Protein AF-A0A2H6NBQ0-F1 (afdb_monomer)

Sequence (299 aa):
AVTGVICYACRIARALLLYQELMRKGIRWLIELIKEEYSETFHKKTEVVIKLECCNRNTEKAIKIYQNLAATEVDDISDIHSKLLLLSSSQGTIETSLQDIKNKLCPSGLLSDSWTNQDGTHPKDRNPERLQVLLTSITDIYYQFKKDKAERRLPYNEEQIHKFDKQKLFLHATKAMTLFKEECVNKYETFLGKAEDWMRKMLLLRKQLLALRKLCFDIEEEVSKYQDYVNELDETLPHKMFAASSGIKHTFNPVYPSSNTLVEMTLGMKKLKEEMEGVVKELAENNHLLERSVIHIML

InterPro domains:
  IPR041309 TANK-binding kinase 1, coiled-coil domain 1 [PF18394] (1-233)
  IPR051180 Inhibitor of nuclear factor kappa-B kinase [PTHR22969] (3-292)

Solvent-accessible surface area (backbone atoms only — not comparable to full-atom values): 16285 Å² total; per-residue (Å²): 111,70,61,57,56,48,51,50,52,36,54,47,41,47,50,56,43,50,51,49,54,50,48,50,52,48,53,55,52,50,53,53,52,50,50,50,56,46,50,53,39,52,51,50,42,50,53,39,48,54,50,46,55,50,41,45,56,51,42,56,50,46,41,58,54,34,55,77,65,72,46,84,62,35,62,61,48,49,52,50,43,54,52,49,52,53,54,59,62,51,48,61,60,54,52,52,52,52,51,52,52,50,52,32,67,33,83,88,22,87,67,40,66,68,60,63,80,72,46,44,65,56,83,89,70,41,59,47,58,56,37,45,55,39,46,49,59,38,46,52,53,51,54,49,52,55,51,56,59,73,62,76,66,69,57,74,70,57,46,51,50,52,55,52,50,55,53,48,42,53,52,41,51,48,54,40,51,51,48,44,45,62,58,42,46,51,28,42,52,53,34,48,55,52,50,52,55,50,49,56,53,49,53,52,49,53,52,52,52,53,52,53,42,49,50,39,51,57,50,40,55,54,47,46,56,54,42,51,53,54,50,56,51,60,71,48,44,65,64,50,58,62,58,66,64,74,75,68,87,68,84,76,72,82,76,71,72,51,74,66,56,54,50,50,50,52,52,49,53,51,51,52,49,55,53,51,56,49,52,54,51,52,51,53,52,50,50,54,51,50,55,56,51,55,55,68,73,75,111

Organism: NCBI:txid3147026

Foldseek 3Di:
DLLVVLVVLLVVLVVLQVVLVVLLVVLVVLLVVVVVLLVVLVVLLVVLLVLLVVLLVLLVVLLVVCVVVVHPCNVVSVVLNVVSVVLNVCSVVLVVLSVLLVQQSPCPHVLHSPVSVVFADHVVVVLSVVSVVLSVLLVVLVVVVVVVVVVVDDDPVVVVVNVVSVVVNVVSSVVSVCSSVVRRVVRSVVSVVVSVVSVVVSVVSSVSSVVSSVVSVVSSVSSVVSSVVSVVVVVCVVVVVVVSVPPDPDPDPPPPDPPVVVVVVVVVVVVVVVVVVVVVVVVVVVVVVVVVVVVVVVD

Secondary structure (DSSP, 8-state):
-HHHHHHHHHHHHHHHHHHHHHHHHHHHHHHHHHHHHHHHHHHHHHHHHHHHHHHHHHHHHHHHHHHHTT-TTHHHHHHHHHHHHHHHHHHHHHHHHHHHHHHHHSTTSTT-SHHHHHSS--GGG-HHHHHHHHHHHHHHHHHHHHHHHHHSS--HHHHHHHHHHHHHHHHHHHHHHHIIIIIIIHHHHHHHHHHHHHHHHHHHHHHHHHHHHHHHHHHHHHHHHHHHHHHHHHHHHHHHHHHHGGG--------PPPHHHHHHHHHHHHHHHHHHHHHHHHHHHHHHHHHHHHHHH--

Radius of gyration: 40.99 Å; Cα contacts (8 Å, |Δi|>4): 159; chains: 1; bounding box: 100×37×114 Å

Structure (mmCIF, N/CA/C/O backbone):
data_AF-A0A2H6NBQ0-F1
#
_entry.id   AF-A0A2H6NBQ0-F1
#
loop_
_atom_site.group_PDB
_atom_site.id
_atom_site.type_symbol
_atom_site.label_atom_id
_atom_site.label_alt_id
_atom_site.label_comp_id
_atom_site.label_asym_id
_atom_site.label_entity_id
_atom_site.label_seq_id
_atom_site.pdbx_PDB_ins_code
_atom_site.Cartn_x
_atom_site.Cartn_y
_atom_site.Cartn_z
_atom_site.occupancy
_atom_site.B_iso_or_equiv
_atom_site.auth_seq_id
_atom_site.auth_comp_id
_atom_site.auth_asym_id
_atom_site.auth_atom_id
_atom_site.pdbx_PDB_model_num
ATOM 1 N N . ALA A 1 1 ? 19.402 -7.537 -33.369 1.00 83.06 1 ALA A N 1
ATOM 2 C CA . ALA A 1 1 ? 19.611 -7.928 -31.959 1.00 83.06 1 ALA A CA 1
ATOM 3 C C . ALA A 1 1 ? 19.552 -6.712 -31.029 1.00 83.06 1 ALA A C 1
ATOM 5 O O . ALA A 1 1 ? 18.593 -6.614 -30.279 1.00 83.06 1 ALA A O 1
ATOM 6 N N . VAL A 1 2 ? 20.487 -5.754 -31.132 1.00 91.75 2 VAL A N 1
ATOM 7 C CA . VAL A 1 2 ? 20.580 -4.573 -30.239 1.00 91.75 2 VAL A CA 1
ATOM 8 C C . VAL A 1 2 ? 19.272 -3.775 -30.129 1.00 91.75 2 VAL A C 1
ATOM 10 O O . VAL A 1 2 ? 18.780 -3.575 -29.024 1.00 91.75 2 VAL A O 1
ATOM 13 N N . THR A 1 3 ? 18.649 -3.400 -31.252 1.00 92.25 3 THR A N 1
ATOM 14 C CA . THR A 1 3 ? 17.376 -2.650 -31.265 1.00 92.25 3 THR A CA 1
ATOM 15 C C . THR A 1 3 ? 16.258 -3.359 -30.492 1.00 92.25 3 THR A C 1
ATOM 17 O O . THR A 1 3 ? 15.504 -2.716 -29.769 1.00 92.25 3 THR A O 1
ATOM 20 N N . GLY A 1 4 ? 16.182 -4.692 -30.584 1.00 94.75 4 GLY A N 1
ATOM 21 C CA . GLY A 1 4 ? 15.183 -5.488 -29.864 1.00 94.75 4 GLY A CA 1
ATOM 22 C C . GLY A 1 4 ? 15.386 -5.469 -28.347 1.00 94.75 4 GLY A C 1
ATOM 23 O O . GLY A 1 4 ? 14.417 -5.334 -27.606 1.00 94.75 4 GLY A O 1
ATOM 24 N N . VAL A 1 5 ? 16.640 -5.521 -27.885 1.00 96.75 5 VAL A N 1
ATOM 25 C CA . VAL A 1 5 ? 16.980 -5.424 -26.453 1.00 96.75 5 VAL A CA 1
ATOM 26 C C . VAL A 1 5 ? 16.556 -4.068 -25.886 1.00 96.75 5 VAL A C 1
ATOM 28 O O . VAL A 1 5 ? 15.924 -4.011 -24.834 1.00 96.75 5 VAL A O 1
ATOM 31 N N . ILE A 1 6 ? 16.838 -2.976 -26.603 1.00 97.31 6 ILE A N 1
ATOM 32 C CA . ILE A 1 6 ? 16.462 -1.630 -26.147 1.00 97.31 6 ILE A CA 1
ATOM 33 C C . ILE A 1 6 ? 14.945 -1.415 -26.209 1.00 97.31 6 ILE A C 1
ATOM 35 O O . ILE A 1 6 ? 14.375 -0.801 -25.309 1.00 97.31 6 ILE A O 1
ATOM 39 N N . CYS A 1 7 ? 14.269 -1.967 -27.219 1.00 96.94 7 CYS A N 1
ATOM 40 C CA . CYS A 1 7 ? 12.808 -1.960 -27.289 1.00 96.94 7 CYS A CA 1
ATOM 41 C C . CYS A 1 7 ? 12.188 -2.649 -26.062 1.00 96.94 7 CYS A C 1
ATOM 43 O O . CYS A 1 7 ? 11.293 -2.092 -25.421 1.00 96.94 7 CYS A O 1
ATOM 45 N N . TYR A 1 8 ? 12.720 -3.814 -25.678 1.00 97.56 8 TYR A N 1
ATOM 46 C CA . TYR A 1 8 ? 12.305 -4.507 -24.462 1.00 97.56 8 TYR A CA 1
ATOM 47 C C . TYR A 1 8 ? 12.548 -3.654 -23.208 1.00 97.56 8 TYR A C 1
ATOM 49 O O . TYR A 1 8 ? 11.621 -3.471 -22.421 1.00 97.56 8 TYR A O 1
ATOM 57 N N . ALA A 1 9 ? 13.739 -3.067 -23.052 1.00 97.88 9 ALA A N 1
ATOM 58 C CA . ALA A 1 9 ? 14.060 -2.193 -21.920 1.00 97.88 9 ALA A CA 1
ATOM 59 C C . ALA A 1 9 ? 13.100 -0.992 -21.811 1.00 97.88 9 ALA A C 1
ATOM 61 O O . ALA A 1 9 ? 12.601 -0.697 -20.727 1.00 97.88 9 ALA A O 1
ATOM 62 N N . CYS A 1 10 ? 12.764 -0.342 -22.931 1.00 97.62 10 CYS A N 1
ATOM 63 C CA . CYS A 1 10 ? 11.798 0.761 -22.956 1.00 97.62 10 CYS A CA 1
ATOM 64 C C . CYS A 1 10 ? 10.396 0.306 -22.518 1.00 97.62 10 CYS A C 1
ATOM 66 O O . CYS A 1 10 ? 9.752 0.971 -21.704 1.00 97.62 10 CYS A O 1
ATOM 68 N N . ARG A 1 11 ? 9.934 -0.855 -23.005 1.00 98.31 11 ARG A N 1
ATOM 69 C CA . ARG A 1 11 ? 8.644 -1.432 -22.598 1.00 98.31 11 ARG A CA 1
ATOM 70 C C . ARG A 1 11 ? 8.606 -1.717 -21.096 1.00 98.31 11 ARG A C 1
ATOM 72 O O . ARG A 1 11 ? 7.629 -1.365 -20.441 1.00 98.31 11 ARG A O 1
ATOM 79 N N . ILE A 1 12 ? 9.663 -2.320 -20.553 1.00 98.56 12 ILE A N 1
ATOM 80 C CA . ILE A 1 12 ? 9.749 -2.617 -19.120 1.00 98.56 12 ILE A CA 1
ATOM 81 C C . ILE A 1 12 ? 9.808 -1.328 -18.297 1.00 98.56 12 ILE A C 1
ATOM 83 O O . ILE A 1 12 ? 9.061 -1.214 -17.336 1.00 98.56 12 ILE A O 1
ATOM 87 N N . ALA A 1 13 ? 10.588 -0.320 -18.697 1.00 98.56 13 ALA A N 1
ATOM 88 C CA . ALA A 1 13 ? 10.641 0.962 -17.989 1.00 98.56 13 ALA A CA 1
ATOM 89 C C . ALA A 1 13 ? 9.256 1.620 -17.846 1.00 98.56 13 ALA A C 1
ATOM 91 O O . ALA A 1 13 ? 8.915 2.123 -16.776 1.00 98.56 13 ALA A O 1
ATOM 92 N N . ARG A 1 14 ? 8.428 1.570 -18.901 1.00 98.50 14 ARG A N 1
ATOM 93 C CA . ARG A 1 14 ? 7.037 2.057 -18.858 1.00 98.50 14 ARG A CA 1
ATOM 94 C C . ARG A 1 14 ? 6.183 1.268 -17.864 1.00 98.50 14 ARG A C 1
ATOM 96 O O . ARG A 1 14 ? 5.437 1.872 -17.100 1.00 98.50 14 ARG A O 1
ATOM 103 N N . ALA A 1 15 ? 6.304 -0.059 -17.861 1.00 98.62 15 ALA A N 1
ATOM 104 C CA . ALA A 1 15 ? 5.570 -0.918 -16.934 1.00 98.62 15 ALA A CA 1
ATOM 105 C C . ALA A 1 15 ? 5.987 -0.678 -15.472 1.00 98.62 15 ALA A C 1
ATOM 107 O O . ALA A 1 15 ? 5.124 -0.524 -14.613 1.00 98.62 15 ALA A O 1
ATOM 108 N N . LEU A 1 16 ? 7.292 -0.565 -15.197 1.00 98.69 16 LEU A N 1
ATOM 109 C CA . LEU A 1 16 ? 7.811 -0.271 -13.856 1.00 98.69 16 LEU A CA 1
ATOM 110 C C . LEU A 1 16 ? 7.314 1.081 -13.337 1.00 98.69 16 LEU A C 1
ATOM 112 O O . LEU A 1 16 ? 6.960 1.196 -12.164 1.00 98.69 16 LEU A O 1
ATOM 116 N N . LEU A 1 17 ? 7.266 2.107 -14.193 1.00 98.56 17 LEU A N 1
ATOM 117 C CA . LEU A 1 17 ? 6.701 3.405 -13.823 1.00 98.56 17 LEU A CA 1
ATOM 118 C C . LEU A 1 17 ? 5.202 3.292 -13.513 1.00 98.56 17 LEU A C 1
ATOM 120 O O . LEU A 1 17 ? 4.752 3.797 -12.488 1.00 98.56 17 LEU A O 1
ATOM 124 N N . LEU A 1 18 ? 4.440 2.594 -14.361 1.00 98.62 18 LEU A N 1
ATOM 125 C CA . LEU A 1 18 ? 3.009 2.378 -14.146 1.00 98.62 18 LEU A CA 1
ATOM 126 C C . LEU A 1 18 ? 2.734 1.663 -12.817 1.00 98.62 18 LEU A C 1
ATOM 128 O O . LEU A 1 18 ? 1.834 2.063 -12.084 1.00 98.62 18 LEU A O 1
ATOM 132 N N . TYR A 1 19 ? 3.513 0.634 -12.486 1.00 98.56 19 TYR A N 1
ATOM 133 C CA . TYR A 1 19 ? 3.353 -0.102 -11.232 1.00 98.56 19 TYR A CA 1
ATOM 134 C C . TYR A 1 19 ? 3.593 0.790 -10.016 1.00 98.56 19 TYR A C 1
ATOM 136 O O . TYR A 1 19 ? 2.802 0.752 -9.079 1.00 98.56 19 TYR A O 1
ATOM 144 N N . GLN A 1 20 ? 4.614 1.648 -10.042 1.00 98.50 20 GLN A N 1
ATOM 145 C CA . GLN A 1 20 ? 4.857 2.598 -8.952 1.00 98.50 20 GLN A CA 1
ATOM 146 C C . GLN A 1 20 ? 3.709 3.606 -8.802 1.00 98.50 20 GLN A C 1
ATOM 148 O O . GLN A 1 20 ? 3.265 3.865 -7.687 1.00 98.50 20 GLN A O 1
ATOM 153 N N . GLU A 1 21 ? 3.169 4.125 -9.908 1.00 98.25 21 GLU A N 1
ATOM 154 C CA . GLU A 1 21 ? 2.024 5.047 -9.880 1.00 98.25 21 GLU A CA 1
ATOM 155 C C . GLU A 1 21 ? 0.751 4.392 -9.328 1.00 98.25 21 GLU A C 1
ATOM 157 O O . GLU A 1 21 ? 0.028 4.998 -8.533 1.00 98.25 21 GLU A O 1
ATOM 162 N N . LEU A 1 22 ? 0.476 3.145 -9.718 1.00 98.44 22 LEU A N 1
ATOM 163 C CA . LEU A 1 22 ? -0.648 2.381 -9.177 1.00 98.44 22 LEU A CA 1
ATOM 164 C C . LEU A 1 22 ? -0.449 2.075 -7.691 1.00 98.44 22 LEU A C 1
ATOM 166 O O . LEU A 1 22 ? -1.387 2.242 -6.916 1.00 98.44 22 LEU A O 1
ATOM 170 N N . MET A 1 23 ? 0.767 1.712 -7.278 1.00 98.25 23 MET A N 1
ATOM 171 C CA . MET A 1 23 ? 1.100 1.490 -5.870 1.00 98.25 23 MET A CA 1
ATOM 172 C C . MET A 1 23 ? 0.915 2.758 -5.035 1.00 98.25 23 MET A C 1
ATOM 174 O O . MET A 1 23 ? 0.292 2.692 -3.982 1.00 98.25 23 MET A O 1
ATOM 178 N N . ARG A 1 24 ? 1.364 3.927 -5.514 1.00 98.06 24 ARG A N 1
ATOM 179 C CA . ARG A 1 24 ? 1.138 5.227 -4.849 1.00 98.06 24 ARG A CA 1
ATOM 180 C C . ARG A 1 24 ? -0.346 5.499 -4.621 1.00 98.06 24 ARG A C 1
ATOM 182 O O . ARG A 1 24 ? -0.749 5.878 -3.524 1.00 98.06 24 ARG A O 1
ATOM 189 N N . LYS A 1 25 ? -1.166 5.299 -5.657 1.00 98.12 25 LYS A N 1
ATOM 19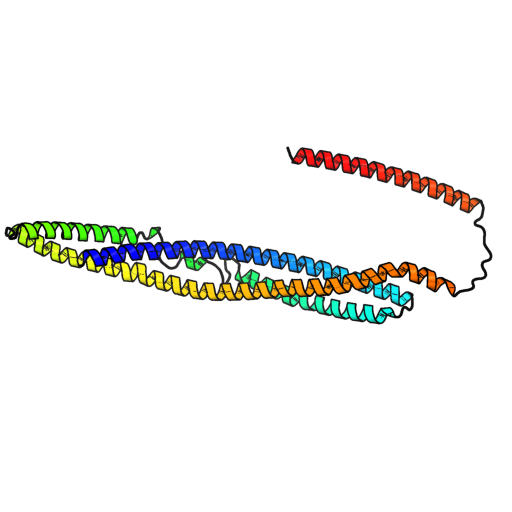0 C CA . LYS A 1 25 ? -2.623 5.478 -5.563 1.00 98.12 25 LYS A CA 1
ATOM 191 C C . LYS A 1 25 ? -3.248 4.475 -4.595 1.00 98.12 25 LYS A C 1
ATOM 193 O O . LYS A 1 25 ? -4.014 4.880 -3.728 1.00 98.12 25 LYS A O 1
ATOM 198 N N . GLY A 1 26 ? -2.882 3.200 -4.713 1.00 98.12 26 GLY A N 1
ATOM 199 C CA . GLY A 1 26 ? -3.388 2.124 -3.865 1.00 98.12 26 GLY A CA 1
ATOM 200 C C . GLY A 1 26 ? -3.041 2.319 -2.390 1.00 98.12 26 GLY A C 1
ATOM 201 O O . GLY A 1 26 ? -3.917 2.186 -1.547 1.00 98.12 26 GLY A O 1
ATOM 202 N N . ILE A 1 27 ? -1.801 2.708 -2.079 1.00 97.50 27 ILE A N 1
ATOM 203 C CA . ILE A 1 27 ? -1.356 3.021 -0.712 1.00 97.50 27 ILE A CA 1
ATOM 204 C C . ILE A 1 27 ? -2.185 4.163 -0.125 1.00 97.50 27 ILE A C 1
ATOM 206 O O . ILE A 1 27 ? -2.708 4.029 0.978 1.00 97.50 27 ILE A O 1
ATOM 210 N N . ARG A 1 28 ? -2.359 5.260 -0.872 1.00 96.44 28 ARG A N 1
ATOM 211 C CA . ARG A 1 28 ? -3.146 6.409 -0.408 1.00 96.44 28 ARG A CA 1
ATOM 212 C C . ARG A 1 28 ? -4.594 6.028 -0.117 1.00 96.44 28 ARG A C 1
ATOM 214 O O . ARG A 1 28 ? -5.118 6.385 0.928 1.00 96.44 28 ARG A O 1
ATOM 221 N N . TRP A 1 29 ? -5.230 5.285 -1.020 1.00 98.06 29 TRP A N 1
ATOM 222 C CA . TRP A 1 29 ? -6.603 4.815 -0.818 1.00 98.06 29 TRP A CA 1
ATOM 223 C C . TRP A 1 29 ? -6.720 3.839 0.348 1.00 98.06 29 TRP A C 1
ATOM 225 O O . TRP A 1 29 ? -7.655 3.941 1.133 1.00 98.06 29 TRP A O 1
ATOM 235 N N . LEU A 1 30 ? -5.756 2.931 0.502 1.00 97.69 30 LEU A N 1
ATOM 236 C CA . LEU A 1 30 ? -5.738 1.995 1.618 1.00 97.69 30 LEU A CA 1
ATOM 237 C C . LEU A 1 30 ? -5.612 2.722 2.962 1.00 97.69 30 LEU A C 1
ATOM 239 O O . LEU A 1 30 ? -6.270 2.327 3.917 1.00 97.69 30 LEU A O 1
ATOM 243 N N . ILE A 1 31 ? -4.807 3.785 3.048 1.00 96.88 31 ILE A N 1
ATOM 244 C CA . ILE A 1 31 ? -4.717 4.608 4.264 1.00 96.88 31 ILE A CA 1
ATOM 245 C C . ILE A 1 31 ? -6.082 5.198 4.622 1.00 96.88 31 ILE A C 1
ATOM 247 O O . ILE A 1 31 ? -6.488 5.101 5.778 1.00 96.88 31 ILE A O 1
ATOM 251 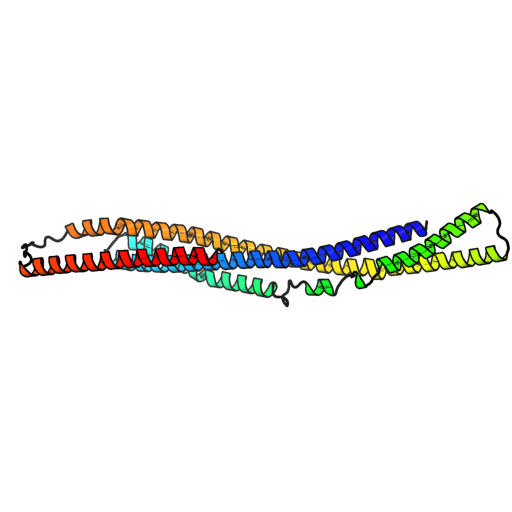N N . GLU A 1 32 ? -6.791 5.783 3.655 1.00 96.50 32 GLU A N 1
ATOM 252 C CA . GLU A 1 32 ? -8.116 6.359 3.908 1.00 96.50 32 GLU A CA 1
ATOM 253 C C . GLU A 1 32 ? -9.133 5.289 4.325 1.00 96.50 32 GLU A C 1
ATOM 255 O O . GLU A 1 32 ? -9.816 5.466 5.329 1.00 96.50 32 GLU A O 1
ATOM 260 N N . LEU A 1 33 ? -9.132 4.121 3.676 1.00 97.94 33 LEU A N 1
ATOM 261 C CA . LEU A 1 33 ? -9.991 3.000 4.070 1.00 97.94 33 LEU A CA 1
ATOM 262 C C . LEU A 1 33 ? -9.719 2.537 5.513 1.00 97.94 33 LEU A C 1
ATOM 264 O O . LEU A 1 33 ? -10.636 2.268 6.282 1.00 97.94 33 LEU A O 1
ATOM 268 N N . ILE A 1 34 ? -8.451 2.464 5.919 1.00 97.69 34 ILE A N 1
ATOM 269 C CA . ILE A 1 34 ? -8.093 2.079 7.291 1.00 97.69 34 ILE A CA 1
ATOM 270 C C . ILE A 1 34 ? -8.490 3.167 8.302 1.00 97.69 34 ILE A C 1
ATOM 272 O O . ILE A 1 34 ? -8.847 2.842 9.435 1.00 97.69 34 ILE A O 1
ATOM 276 N N . LYS A 1 35 ? -8.467 4.451 7.924 1.00 97.19 35 LYS A N 1
ATOM 277 C CA . LYS A 1 35 ? -8.990 5.541 8.769 1.00 97.19 35 LYS A CA 1
ATOM 278 C C . LYS A 1 35 ? -10.509 5.465 8.936 1.00 97.19 35 LYS A C 1
ATOM 280 O O . LYS A 1 35 ? -11.005 5.775 10.021 1.00 97.19 35 LYS A O 1
ATOM 285 N N . GLU A 1 36 ? -11.234 5.040 7.906 1.00 97.88 36 GLU A N 1
ATOM 286 C CA . GLU A 1 36 ? -12.671 4.755 7.995 1.00 97.88 36 GLU A CA 1
ATOM 287 C C . GLU A 1 36 ? -12.925 3.576 8.944 1.00 97.88 36 GLU A C 1
ATOM 289 O O . GLU A 1 36 ? -13.659 3.726 9.921 1.00 97.88 36 GLU A O 1
ATOM 294 N N . GLU A 1 37 ? -12.218 2.452 8.762 1.00 97.50 37 GLU A N 1
ATOM 295 C CA . GLU A 1 37 ? -12.302 1.292 9.665 1.00 97.50 37 GLU A CA 1
ATOM 296 C C . GLU A 1 37 ? -11.960 1.669 11.120 1.00 97.50 37 GLU A C 1
ATOM 298 O O . GLU A 1 37 ? -12.566 1.159 12.074 1.00 97.50 37 GLU A O 1
ATOM 303 N N . TYR A 1 38 ? -10.989 2.567 11.311 1.00 98.19 38 TYR A N 1
ATOM 304 C CA . TYR A 1 38 ? -10.630 3.101 12.621 1.00 98.19 38 TYR A CA 1
ATOM 305 C C . TYR A 1 38 ? -11.778 3.912 13.223 1.00 98.19 38 TYR A C 1
ATOM 307 O O . TYR A 1 38 ? -12.167 3.651 14.361 1.00 98.19 38 TYR A O 1
ATOM 315 N N . SER A 1 39 ? -12.340 4.850 12.459 1.00 97.88 39 SER A N 1
ATOM 316 C CA . SER A 1 39 ? -13.453 5.699 12.897 1.00 97.88 39 SER A CA 1
ATOM 317 C C . SER A 1 39 ? -14.670 4.866 13.288 1.00 97.88 39 SER A C 1
ATOM 319 O O . SER A 1 39 ? -15.201 5.033 14.382 1.00 97.88 39 SER A O 1
ATOM 321 N N . GLU A 1 40 ? -15.056 3.893 12.463 1.00 97.44 40 GLU A N 1
ATOM 322 C CA . GLU A 1 40 ? -16.124 2.936 12.775 1.00 97.44 40 GLU A CA 1
ATOM 323 C C . GLU A 1 40 ? -15.861 2.173 14.080 1.00 97.44 40 GLU A C 1
ATOM 325 O O . GLU A 1 40 ? -16.750 2.027 14.917 1.00 97.44 40 GLU A O 1
ATOM 330 N N . THR A 1 41 ? -14.626 1.706 14.285 1.00 97.19 41 THR A N 1
ATOM 331 C CA . THR A 1 41 ? -14.252 0.982 15.510 1.00 97.19 41 THR A CA 1
ATOM 332 C C . THR A 1 41 ? -14.303 1.900 16.730 1.00 97.19 41 THR A C 1
ATOM 334 O O . THR A 1 41 ? -14.766 1.492 17.793 1.00 97.19 41 THR A O 1
ATOM 337 N N . PHE A 1 42 ? -13.877 3.154 16.584 1.00 97.50 42 PHE A N 1
ATOM 338 C CA . PHE A 1 42 ? -13.950 4.162 17.637 1.00 97.50 42 PHE A CA 1
ATOM 339 C C . PHE A 1 42 ? -15.401 4.517 17.998 1.00 97.50 42 PHE A C 1
ATOM 341 O O . PHE A 1 42 ? -15.745 4.611 19.181 1.00 97.50 42 PHE A O 1
ATOM 348 N N . HIS A 1 43 ? -16.275 4.662 16.999 1.00 97.06 43 HIS A N 1
ATOM 349 C CA . HIS A 1 43 ? -17.709 4.847 17.216 1.00 97.06 43 HIS A CA 1
ATOM 350 C C . HIS A 1 43 ? -18.308 3.651 17.947 1.00 97.06 43 HIS A C 1
ATOM 352 O O . HIS A 1 43 ? -18.965 3.843 18.970 1.00 97.06 43 HIS A O 1
ATOM 358 N N . LYS A 1 44 ? -17.996 2.427 17.501 1.00 96.81 44 LYS A N 1
ATOM 359 C CA . LYS A 1 44 ? -18.486 1.217 18.161 1.00 96.81 44 LYS A CA 1
ATOM 360 C C . LYS A 1 44 ? -18.026 1.132 19.612 1.00 96.81 44 LYS A C 1
ATOM 362 O O . LYS A 1 44 ? -18.825 0.872 20.503 1.00 96.81 44 LYS A O 1
ATOM 367 N N . LYS A 1 45 ? -16.752 1.431 19.873 1.00 96.50 45 LYS A N 1
ATOM 368 C CA . LYS A 1 45 ? -16.213 1.518 21.233 1.00 96.50 45 LYS A CA 1
ATOM 369 C C . LYS A 1 45 ? -17.004 2.506 22.087 1.00 96.50 45 LYS A C 1
ATOM 371 O O . LYS A 1 45 ? -17.311 2.215 23.234 1.00 96.50 45 LYS A O 1
ATOM 376 N N . THR A 1 46 ? -17.316 3.679 21.546 1.00 96.62 46 THR A N 1
ATOM 377 C CA . THR A 1 46 ? -18.046 4.730 22.269 1.00 96.62 46 THR A CA 1
ATOM 378 C C . THR A 1 46 ? -19.475 4.300 22.600 1.00 96.62 46 THR A C 1
ATOM 380 O O . THR A 1 46 ? -19.910 4.480 23.733 1.00 96.62 46 THR A O 1
ATOM 383 N N . GLU A 1 47 ? -20.175 3.667 21.657 1.00 96.31 47 GLU A N 1
ATOM 384 C CA . GLU A 1 47 ? -21.505 3.086 21.878 1.00 96.31 47 GLU A CA 1
ATOM 385 C C . GLU A 1 47 ? -21.491 2.059 23.021 1.00 96.31 47 GLU A C 1
ATOM 387 O O . GLU A 1 47 ? -22.289 2.147 23.955 1.00 96.31 47 GLU A O 1
ATOM 392 N N . VAL A 1 48 ? -20.536 1.126 22.986 1.00 96.06 48 VAL A N 1
ATOM 393 C CA . VAL A 1 48 ? -20.395 0.075 24.004 1.00 96.06 48 VAL A CA 1
ATOM 394 C C . VAL A 1 48 ? -20.098 0.659 25.381 1.00 96.06 48 VAL A C 1
ATOM 396 O O . VAL A 1 48 ? -20.665 0.203 26.369 1.00 96.06 48 VAL A O 1
ATOM 399 N N . VAL A 1 49 ? -19.264 1.698 25.453 1.00 95.88 49 VAL A N 1
ATOM 400 C CA . VAL A 1 49 ? -18.970 2.409 26.706 1.00 95.88 49 VAL A CA 1
ATOM 401 C C . VAL A 1 49 ? -20.228 3.036 27.296 1.00 95.88 49 VAL A C 1
ATOM 403 O O . VAL A 1 49 ? -20.518 2.815 28.467 1.00 95.88 49 VAL A O 1
ATOM 406 N N . ILE A 1 50 ? -21.016 3.749 26.488 1.00 95.50 50 ILE A N 1
ATOM 407 C CA . ILE A 1 50 ? -22.267 4.367 26.952 1.00 95.50 50 ILE A CA 1
ATOM 408 C C . ILE A 1 50 ? -23.243 3.291 27.448 1.00 95.50 50 ILE A C 1
ATOM 410 O O . ILE A 1 50 ? -23.862 3.447 28.505 1.00 95.50 50 ILE A O 1
ATOM 414 N N . LYS A 1 51 ? -23.368 2.179 26.712 1.00 95.75 51 LYS A N 1
ATOM 415 C CA . LYS A 1 51 ? -24.230 1.053 27.096 1.00 95.75 51 LYS A CA 1
ATOM 416 C C . LYS A 1 51 ? -23.784 0.432 28.421 1.00 95.75 51 LYS A C 1
ATOM 418 O O . LYS A 1 51 ? -24.613 0.206 29.300 1.00 95.75 51 LYS A O 1
ATOM 423 N N . LEU A 1 52 ? -22.481 0.217 28.586 1.00 95.88 52 LEU A N 1
ATOM 424 C CA . LEU A 1 52 ? -21.876 -0.328 29.799 1.00 95.88 52 LEU A CA 1
ATOM 425 C C . LEU A 1 52 ? -22.073 0.595 31.009 1.00 95.88 52 LEU A C 1
ATOM 427 O O . LEU A 1 52 ? -22.451 0.127 32.080 1.00 95.88 52 LEU A O 1
ATOM 431 N N . GLU A 1 53 ? -21.858 1.901 30.853 1.00 95.12 53 GLU A N 1
ATOM 432 C CA . GLU A 1 53 ? -22.096 2.894 31.909 1.00 95.12 53 GLU A CA 1
ATOM 433 C C . GLU A 1 53 ? -23.573 2.934 32.327 1.00 95.12 53 GLU A C 1
ATOM 435 O O . GLU A 1 53 ? -23.890 2.984 33.519 1.00 95.12 53 GLU A O 1
ATOM 440 N N . CYS A 1 54 ? -24.490 2.860 31.356 1.00 94.25 54 CYS A N 1
ATOM 441 C CA . CYS A 1 54 ? -25.923 2.793 31.624 1.00 94.25 54 CYS A CA 1
ATOM 442 C C . CYS A 1 54 ? -26.292 1.519 32.399 1.00 94.25 54 CYS A C 1
ATOM 444 O O . CYS A 1 54 ? -26.952 1.609 33.437 1.00 94.25 54 CYS A O 1
ATOM 446 N N . CYS A 1 55 ? -25.809 0.361 31.941 1.00 95.25 55 CYS A N 1
ATOM 447 C CA . CYS A 1 55 ? -26.052 -0.934 32.572 1.00 95.25 55 CYS A CA 1
ATOM 448 C C . CYS A 1 55 ? -25.500 -0.980 34.003 1.00 95.25 55 CYS A C 1
ATOM 450 O O . CYS A 1 55 ? -26.214 -1.385 34.918 1.00 95.25 55 CYS A O 1
ATOM 452 N N . ASN A 1 56 ? -24.274 -0.492 34.230 1.00 94.12 56 ASN A N 1
ATOM 453 C CA . ASN A 1 56 ? -23.686 -0.367 35.569 1.00 94.12 56 ASN A CA 1
ATOM 454 C C . ASN A 1 56 ? -24.588 0.440 36.507 1.00 94.12 56 ASN A C 1
ATOM 456 O O . ASN A 1 56 ? -24.959 -0.030 37.579 1.00 94.12 56 ASN A O 1
ATOM 460 N N . ARG A 1 57 ? -25.001 1.639 36.077 1.00 93.88 57 ARG A N 1
ATOM 461 C CA . ARG A 1 57 ? -25.850 2.525 36.882 1.00 93.88 57 ARG A CA 1
ATOM 462 C C . ARG A 1 57 ? -27.223 1.915 37.169 1.00 93.88 57 ARG A C 1
ATOM 464 O O . ARG A 1 57 ? -27.756 2.108 38.259 1.00 93.88 57 ARG A O 1
ATOM 471 N N . ASN A 1 58 ? -27.818 1.225 36.197 1.00 91.81 58 ASN A N 1
ATOM 472 C CA . ASN A 1 58 ? -29.108 0.558 36.379 1.00 91.81 58 ASN A CA 1
ATOM 473 C C . ASN A 1 58 ? -28.983 -0.607 37.366 1.00 91.81 58 ASN A C 1
ATOM 475 O O . ASN A 1 58 ? -29.784 -0.707 38.290 1.00 91.81 58 ASN A O 1
ATOM 479 N N . THR A 1 59 ? -27.916 -1.396 37.251 1.00 92.31 59 THR A N 1
ATOM 480 C CA . THR A 1 59 ? -27.610 -2.489 38.182 1.00 92.31 59 THR A CA 1
ATOM 481 C C . THR A 1 59 ? -27.378 -1.957 39.601 1.00 92.31 59 THR A C 1
ATOM 483 O O . THR A 1 59 ? -27.950 -2.475 40.554 1.00 92.31 59 THR A O 1
ATOM 486 N N . GLU A 1 60 ? -26.631 -0.860 39.769 1.00 92.44 60 GLU A N 1
ATOM 487 C CA . GLU A 1 60 ? -26.408 -0.229 41.081 1.00 92.44 60 GLU A CA 1
ATOM 488 C C . GLU A 1 60 ? -27.721 0.260 41.725 1.00 92.44 60 GLU A C 1
ATOM 4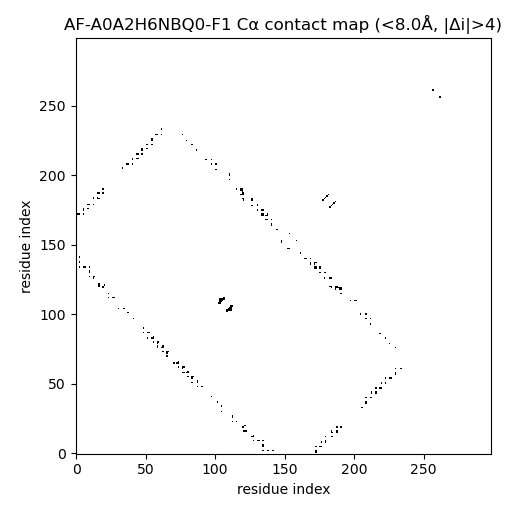90 O O . GLU A 1 60 ? -27.926 0.136 42.937 1.00 92.44 60 GLU A O 1
ATOM 495 N N . LYS A 1 61 ? -28.639 0.811 40.919 1.00 90.75 61 LYS A N 1
ATOM 496 C CA . LYS A 1 61 ? -29.983 1.189 41.382 1.00 90.75 61 LYS A CA 1
ATOM 497 C C . LYS A 1 61 ? -30.800 -0.037 41.786 1.00 90.75 61 LYS A C 1
ATOM 499 O O . LYS A 1 61 ? -31.412 -0.003 42.853 1.00 90.75 61 LYS A O 1
ATOM 504 N N . ALA A 1 62 ? -30.780 -1.098 40.979 1.00 88.62 62 ALA A N 1
ATOM 505 C CA . ALA A 1 62 ? -31.473 -2.346 41.274 1.00 88.62 62 ALA A CA 1
ATOM 506 C C . ALA A 1 62 ? -30.985 -2.938 42.605 1.00 88.62 62 ALA A C 1
ATOM 508 O O . ALA A 1 62 ? -31.807 -3.219 43.472 1.00 88.62 62 ALA A O 1
ATOM 509 N N . ILE A 1 63 ? -29.669 -2.995 42.850 1.00 89.44 63 ILE A N 1
ATOM 510 C CA . ILE A 1 63 ? -29.105 -3.454 44.133 1.00 89.44 63 ILE A CA 1
ATOM 511 C C . ILE A 1 63 ? -29.737 -2.704 45.312 1.00 89.44 63 ILE A C 1
ATOM 513 O O . ILE A 1 63 ? -30.234 -3.337 46.241 1.00 89.44 63 ILE A O 1
ATOM 517 N N . LYS A 1 64 ? -29.787 -1.366 45.265 1.00 88.88 64 LYS A N 1
ATOM 518 C CA . LYS A 1 64 ? -30.362 -0.548 46.352 1.00 88.88 64 LYS A CA 1
ATOM 519 C C . LYS A 1 64 ? -31.852 -0.833 46.570 1.00 88.88 64 LYS A C 1
ATOM 521 O O . LYS A 1 64 ? -32.306 -0.874 47.711 1.00 88.88 64 LYS A O 1
ATOM 526 N N . ILE A 1 65 ? -32.618 -1.028 45.496 1.00 86.88 65 ILE A N 1
ATOM 527 C CA . ILE A 1 65 ? -34.057 -1.328 45.567 1.00 86.88 65 ILE A CA 1
ATOM 528 C C . ILE A 1 65 ? -34.289 -2.721 46.163 1.00 86.88 65 ILE A C 1
ATOM 530 O O . ILE A 1 65 ? -35.049 -2.863 47.120 1.00 86.88 65 ILE A O 1
ATOM 534 N N . TYR A 1 66 ? -33.606 -3.737 45.638 1.00 84.62 66 TYR A N 1
ATOM 535 C CA . TYR A 1 66 ? -33.774 -5.128 46.056 1.00 84.62 66 TYR A CA 1
ATOM 536 C C . TYR A 1 66 ? -33.224 -5.393 47.469 1.00 84.62 66 TYR A C 1
ATOM 538 O O . TYR A 1 66 ? -33.812 -6.181 48.211 1.00 84.62 66 TYR A O 1
ATOM 546 N N . GLN A 1 67 ? -32.182 -4.668 47.898 1.00 85.44 67 GLN A N 1
ATOM 547 C CA . GLN A 1 67 ? -31.713 -4.666 49.290 1.00 85.44 67 GLN A CA 1
ATOM 548 C C . GLN A 1 67 ? -32.789 -4.165 50.260 1.00 85.44 67 GLN A C 1
ATOM 550 O O . GLN A 1 67 ? -33.019 -4.790 51.294 1.00 85.44 67 GLN A O 1
ATOM 555 N N . ASN A 1 68 ? -33.493 -3.080 49.917 1.00 82.38 68 ASN A N 1
ATOM 556 C CA . ASN A 1 68 ? -34.583 -2.553 50.748 1.00 82.38 68 ASN A CA 1
ATOM 557 C C . ASN A 1 68 ? -35.774 -3.520 50.849 1.00 82.38 68 ASN A C 1
ATOM 559 O O . ASN A 1 68 ? -36.513 -3.482 51.829 1.00 82.38 68 ASN A O 1
ATOM 563 N N . LEU A 1 69 ? -35.959 -4.380 49.845 1.00 80.94 69 LEU A N 1
ATOM 564 C CA . LEU A 1 69 ? -37.016 -5.392 49.806 1.00 80.94 69 LEU A CA 1
ATOM 565 C C . LEU A 1 69 ? -36.604 -6.732 50.441 1.00 80.94 69 LEU A C 1
ATOM 567 O O . LEU A 1 69 ? -37.421 -7.650 50.459 1.00 80.94 69 LEU A O 1
ATOM 571 N N . ALA A 1 70 ? -35.373 -6.848 50.961 1.00 74.62 70 ALA A N 1
ATOM 572 C CA . ALA A 1 70 ? -34.802 -8.087 51.504 1.00 74.62 70 ALA A CA 1
ATOM 573 C C . ALA A 1 70 ? -34.939 -9.289 50.544 1.00 74.62 70 ALA A C 1
ATOM 575 O O . ALA A 1 70 ? -35.228 -10.413 50.958 1.00 74.62 70 ALA A O 1
ATOM 576 N N . ALA A 1 71 ? -34.769 -9.028 49.249 1.00 75.12 71 ALA A N 1
ATOM 577 C CA . ALA A 1 71 ? -34.932 -10.012 48.191 1.00 75.12 71 ALA A CA 1
ATOM 578 C C . ALA A 1 71 ? -33.692 -10.916 48.057 1.00 75.12 71 ALA A C 1
ATOM 580 O O . ALA A 1 71 ? -32.565 -10.477 48.285 1.00 75.12 71 ALA A O 1
ATOM 581 N N . THR A 1 72 ? -33.887 -12.175 47.662 1.00 79.94 72 THR A N 1
ATOM 582 C CA . THR A 1 72 ? -32.798 -13.158 47.504 1.00 79.94 72 THR A CA 1
ATOM 583 C C . THR A 1 72 ? -31.921 -12.895 46.279 1.00 79.94 72 THR A C 1
ATOM 585 O O . THR A 1 72 ? -30.780 -13.331 46.232 1.00 79.94 72 THR A O 1
ATOM 588 N N . GLU A 1 73 ? -32.432 -12.148 45.304 1.00 83.12 73 GLU A N 1
ATOM 589 C CA . GLU A 1 73 ? -31.787 -11.841 44.024 1.00 83.12 73 GLU A CA 1
ATOM 590 C C . GLU A 1 73 ? -30.650 -10.810 44.149 1.00 83.12 73 GLU A C 1
ATOM 592 O O . GLU A 1 73 ? -29.927 -10.562 43.187 1.00 83.12 73 GLU A O 1
ATOM 597 N N . VAL A 1 74 ? -30.469 -10.198 45.327 1.00 85.50 74 VAL A N 1
ATOM 598 C CA . VAL A 1 74 ? -29.426 -9.186 45.574 1.00 85.50 74 VAL A CA 1
ATOM 599 C C . VAL A 1 74 ? -28.023 -9.732 45.301 1.00 85.50 74 VAL A C 1
ATOM 601 O O . VAL A 1 74 ? -27.195 -9.005 44.749 1.00 85.50 74 VAL A O 1
ATOM 604 N N . ASP A 1 75 ? -27.761 -10.993 45.652 1.00 88.12 75 ASP A N 1
ATOM 605 C CA . ASP A 1 75 ? -26.448 -11.616 45.460 1.00 88.12 75 ASP A CA 1
ATOM 606 C C . ASP A 1 75 ? -26.115 -11.759 43.966 1.00 88.12 75 ASP A C 1
ATOM 608 O O . ASP A 1 75 ? -25.025 -11.372 43.541 1.00 88.12 75 ASP A O 1
ATOM 612 N N . ASP A 1 76 ? -27.081 -12.193 43.150 1.00 89.88 76 ASP A N 1
ATOM 613 C CA . ASP A 1 76 ? -26.917 -12.331 41.697 1.00 89.88 76 ASP A CA 1
ATOM 614 C C . ASP A 1 76 ? -26.682 -10.970 41.021 1.00 89.88 76 ASP A C 1
ATOM 616 O O . ASP A 1 76 ? -25.791 -10.823 40.180 1.00 89.88 76 ASP A O 1
ATOM 620 N N . ILE A 1 77 ? -27.444 -9.941 41.415 1.00 90.56 77 ILE A N 1
ATOM 621 C CA . ILE A 1 77 ? -27.293 -8.579 40.876 1.00 90.56 77 ILE A CA 1
ATOM 622 C C . ILE A 1 77 ? -25.926 -7.989 41.279 1.00 90.56 77 ILE A C 1
ATOM 624 O O . ILE A 1 77 ? -25.276 -7.311 40.479 1.00 90.56 77 ILE A O 1
ATOM 628 N N . SER A 1 78 ? -25.456 -8.263 42.499 1.00 92.06 78 SER A N 1
ATOM 629 C CA . SER A 1 78 ? -24.136 -7.836 42.981 1.00 92.06 78 SER A CA 1
ATOM 630 C C . SER A 1 78 ? -22.988 -8.504 42.210 1.00 92.06 78 SER A C 1
ATOM 632 O O . SER A 1 78 ? -21.993 -7.850 41.864 1.00 92.06 78 SER A O 1
ATOM 634 N N . ASP A 1 79 ? -23.135 -9.788 41.874 1.00 93.75 79 ASP A N 1
ATOM 635 C CA . ASP A 1 79 ? -22.155 -10.528 41.075 1.00 93.75 79 ASP A CA 1
ATOM 636 C C . ASP A 1 79 ? -22.080 -9.980 39.636 1.00 93.75 79 ASP A C 1
ATOM 638 O O . ASP A 1 79 ? -20.992 -9.745 39.100 1.00 93.75 79 ASP A O 1
ATOM 642 N N . ILE A 1 80 ? -23.234 -9.661 39.035 1.00 94.31 80 ILE A N 1
ATOM 643 C CA . ILE A 1 80 ? -23.324 -8.978 37.732 1.00 94.31 80 ILE A CA 1
ATOM 644 C C . ILE A 1 80 ? -22.657 -7.599 37.782 1.00 94.31 80 ILE A C 1
ATOM 646 O O . ILE A 1 80 ? -21.842 -7.278 36.916 1.00 94.31 80 ILE A O 1
ATOM 650 N N . HIS A 1 81 ? -22.944 -6.795 38.808 1.00 94.62 81 HIS A N 1
ATOM 651 C CA . HIS A 1 81 ? -22.327 -5.479 38.977 1.00 94.62 81 HIS A CA 1
ATOM 652 C C . HIS A 1 81 ? -20.797 -5.578 39.066 1.00 94.62 81 HIS A C 1
ATOM 654 O O . HIS A 1 81 ? -20.080 -4.799 38.439 1.00 94.62 81 HIS A O 1
ATOM 660 N N . SER A 1 82 ? -20.278 -6.585 39.770 1.00 94.88 82 SER A N 1
ATOM 661 C CA . SER A 1 82 ? -18.835 -6.836 39.859 1.00 94.88 82 SER A CA 1
ATOM 662 C C . SER A 1 82 ? -18.216 -7.162 38.491 1.00 94.88 82 SER A C 1
ATOM 664 O O . SER A 1 82 ? -17.143 -6.649 38.159 1.00 94.88 82 SER A O 1
ATOM 666 N N . LYS A 1 83 ? -18.903 -7.952 37.654 1.00 95.62 83 LYS A N 1
ATOM 667 C CA . LYS A 1 83 ? -18.470 -8.255 36.274 1.00 95.62 83 LYS A CA 1
ATOM 668 C C . LYS A 1 83 ? -18.510 -7.019 35.374 1.00 95.62 83 LYS A C 1
ATOM 670 O O . LYS A 1 83 ? -17.559 -6.780 34.630 1.00 95.62 83 LYS A O 1
ATOM 675 N N . LEU A 1 84 ? -19.553 -6.196 35.472 1.00 95.44 84 LEU A N 1
ATOM 676 C CA . LEU A 1 84 ? -19.658 -4.941 34.721 1.00 95.44 84 LEU A CA 1
ATOM 677 C C . LEU A 1 84 ? -18.552 -3.941 35.111 1.00 95.44 84 LEU A C 1
ATOM 679 O O . LEU A 1 84 ? -17.976 -3.296 34.233 1.00 95.44 84 LEU A O 1
ATOM 683 N N . LEU A 1 85 ? -18.179 -3.860 36.394 1.00 94.62 85 LEU A N 1
ATOM 684 C CA . LEU A 1 85 ? -17.039 -3.052 36.848 1.00 94.62 85 LEU A CA 1
ATOM 685 C C . LEU A 1 85 ? -15.705 -3.545 36.266 1.00 94.62 85 LEU A C 1
ATOM 687 O O . LEU A 1 85 ? -14.870 -2.733 35.856 1.00 94.62 85 LEU A O 1
ATOM 691 N N . LEU A 1 86 ? -15.505 -4.865 36.181 1.00 94.12 86 LEU A N 1
ATOM 692 C CA . LEU A 1 86 ? -14.330 -5.441 35.519 1.00 94.12 86 LEU A CA 1
ATOM 693 C C . LEU A 1 86 ? -14.285 -5.060 34.033 1.00 94.12 86 LEU A C 1
ATOM 695 O O . LEU A 1 86 ? -13.235 -4.631 33.548 1.00 94.12 86 LEU A O 1
ATOM 699 N N . LEU A 1 87 ? -15.416 -5.127 33.324 1.00 94.62 87 LEU A N 1
ATOM 700 C CA . LEU A 1 87 ? -15.505 -4.676 31.932 1.00 94.62 87 LEU A CA 1
ATOM 701 C C . LEU A 1 87 ? -15.161 -3.186 31.801 1.00 94.62 87 LEU A C 1
ATOM 703 O O . LEU A 1 87 ? -14.353 -2.825 30.942 1.00 94.62 87 LEU A O 1
ATOM 707 N N . SER A 1 88 ? -15.669 -2.332 32.695 1.00 94.06 88 SER A N 1
ATOM 708 C CA . SER A 1 88 ? -15.334 -0.900 32.713 1.00 94.06 88 SER A CA 1
ATOM 709 C C . SER A 1 88 ? -13.843 -0.661 32.938 1.00 94.06 88 SER A C 1
ATOM 711 O O . SER A 1 88 ? -13.252 0.198 32.288 1.00 94.06 88 SER A O 1
ATOM 713 N N . SER A 1 89 ? -13.194 -1.460 33.789 1.00 91.25 89 SER A N 1
ATOM 714 C CA . SER A 1 89 ? -11.748 -1.341 34.013 1.00 91.25 89 SER A CA 1
ATOM 715 C C . SER A 1 89 ? -10.917 -1.650 32.753 1.00 91.25 89 SER A C 1
ATOM 717 O O . SER A 1 89 ? -9.873 -1.034 32.532 1.00 91.25 89 SER A O 1
ATOM 719 N N . SER A 1 90 ? -11.404 -2.536 31.873 1.00 89.19 90 SER A N 1
ATOM 720 C CA . SER A 1 90 ? -10.718 -2.919 30.627 1.00 89.19 90 SER A CA 1
ATOM 721 C C . SER A 1 90 ? -10.780 -1.851 29.520 1.00 89.19 90 SER A C 1
ATOM 723 O O . SER A 1 90 ? -9.962 -1.851 28.593 1.00 89.19 90 SER A O 1
ATOM 725 N N . GLN A 1 91 ? -11.694 -0.881 29.638 1.00 89.50 91 GLN A N 1
ATOM 726 C CA . GLN A 1 91 ? -11.889 0.201 28.669 1.00 89.50 91 GLN A CA 1
ATOM 727 C C . GLN A 1 91 ? -10.636 1.066 28.481 1.00 89.50 91 GLN A C 1
ATOM 729 O O . GLN A 1 91 ? -10.342 1.489 27.360 1.00 89.50 91 GLN A O 1
ATOM 734 N N . GLY A 1 92 ? -9.875 1.317 29.552 1.00 88.50 92 GLY A N 1
ATOM 735 C CA . GLY A 1 92 ? -8.659 2.135 29.482 1.00 88.50 92 GLY A CA 1
ATOM 736 C C . GLY A 1 92 ? -7.596 1.531 28.556 1.00 88.50 92 GLY A C 1
ATOM 737 O O . GLY A 1 92 ? -6.909 2.252 27.825 1.00 88.50 92 GLY A O 1
ATOM 738 N N . THR A 1 93 ? -7.503 0.200 28.514 1.00 91.19 93 THR A N 1
ATOM 739 C CA . THR A 1 93 ? -6.583 -0.518 27.621 1.00 91.19 93 THR A CA 1
ATOM 740 C C . THR A 1 93 ? -7.014 -0.405 26.158 1.00 91.19 93 THR A C 1
ATOM 742 O O . THR A 1 93 ? -6.165 -0.208 25.283 1.00 91.19 93 THR A O 1
ATOM 745 N N . ILE A 1 94 ? -8.322 -0.477 25.886 1.00 93.50 94 ILE A N 1
ATOM 746 C CA . ILE A 1 94 ? -8.881 -0.306 24.535 1.00 93.50 94 ILE A CA 1
ATOM 747 C C . ILE A 1 94 ? -8.623 1.117 24.032 1.00 93.50 94 ILE A C 1
ATOM 749 O O . ILE A 1 94 ? -8.140 1.292 22.914 1.00 93.50 94 ILE A O 1
ATOM 753 N N . GLU A 1 95 ? -8.875 2.122 24.873 1.00 94.69 95 GLU A N 1
ATOM 754 C CA . GLU A 1 95 ? -8.635 3.532 24.547 1.00 94.69 95 GLU A CA 1
ATOM 755 C C . GLU A 1 95 ? -7.159 3.787 24.215 1.00 94.69 95 GLU A C 1
ATOM 757 O O . GLU A 1 95 ? -6.836 4.347 23.168 1.00 94.69 95 GLU A O 1
ATOM 762 N N . THR A 1 96 ? -6.249 3.289 25.057 1.00 95.94 96 THR A N 1
ATOM 763 C CA . THR A 1 96 ? -4.800 3.427 24.842 1.00 95.94 96 THR A CA 1
ATOM 764 C C . THR A 1 96 ? -4.365 2.777 23.526 1.00 95.94 96 THR A C 1
ATOM 766 O O . THR A 1 96 ? -3.581 3.354 22.770 1.00 95.94 96 THR A O 1
ATOM 769 N N . SER A 1 97 ? -4.910 1.598 23.215 1.00 96.12 97 SER A N 1
ATOM 770 C CA . SER A 1 97 ? -4.603 0.873 21.976 1.00 96.12 97 SER A CA 1
ATOM 771 C C . SER A 1 97 ? -5.125 1.602 20.733 1.00 96.12 97 SER A C 1
ATOM 773 O O . SER A 1 97 ? -4.414 1.709 19.733 1.00 96.12 97 SER A O 1
ATOM 775 N N . LEU A 1 98 ? -6.343 2.152 20.787 1.00 96.38 98 LEU A N 1
ATOM 776 C CA . LEU A 1 98 ? -6.892 2.972 19.704 1.00 96.38 98 LEU A CA 1
ATOM 777 C C . LEU A 1 98 ? -6.097 4.268 19.518 1.00 96.38 98 LEU A C 1
ATOM 779 O O . LEU A 1 98 ? -5.878 4.689 18.382 1.00 96.38 98 LEU A O 1
ATOM 783 N N . GLN A 1 99 ? -5.629 4.892 20.598 1.00 96.50 99 GLN A N 1
ATOM 784 C CA . GLN A 1 99 ? -4.798 6.089 20.504 1.00 96.50 99 GLN A CA 1
ATOM 785 C C . GLN A 1 99 ? -3.428 5.790 19.871 1.00 96.50 99 GLN A C 1
ATOM 787 O O . GLN A 1 99 ? -2.955 6.569 19.043 1.00 96.50 99 GLN A O 1
ATOM 792 N N . ASP A 1 100 ? -2.808 4.651 20.189 1.00 96.69 100 ASP A N 1
ATOM 793 C CA . ASP A 1 100 ? -1.575 4.198 19.530 1.00 96.69 100 ASP A CA 1
ATOM 794 C C . ASP A 1 100 ? -1.783 3.962 18.021 1.00 96.69 100 ASP A C 1
ATOM 796 O O . ASP A 1 100 ? -1.004 4.446 17.194 1.00 96.69 100 ASP A O 1
ATOM 800 N N . ILE A 1 101 ? -2.884 3.304 17.636 1.00 96.75 101 ILE A N 1
ATOM 801 C CA . ILE A 1 101 ? -3.256 3.125 16.223 1.00 96.75 101 ILE A CA 1
ATOM 802 C C . ILE A 1 101 ? -3.448 4.479 15.528 1.00 96.75 101 ILE A C 1
ATOM 804 O O . ILE A 1 101 ? -2.907 4.693 14.441 1.00 96.75 101 ILE A O 1
ATOM 808 N N . LYS A 1 102 ? -4.156 5.419 16.165 1.00 96.56 102 LYS A N 1
ATOM 809 C CA . LYS A 1 102 ? -4.359 6.778 15.643 1.00 96.56 102 LYS A CA 1
ATOM 810 C C . LYS A 1 102 ? -3.032 7.483 15.384 1.00 96.56 102 LYS A C 1
ATOM 812 O O . LYS A 1 102 ? -2.828 8.021 14.299 1.00 96.56 102 LYS A O 1
ATOM 817 N N . ASN A 1 103 ? -2.110 7.426 16.343 1.00 96.06 103 ASN A N 1
ATOM 818 C CA . ASN A 1 103 ? -0.789 8.041 16.223 1.00 96.06 103 ASN A CA 1
ATOM 819 C C . ASN A 1 103 ? 0.013 7.455 15.049 1.00 96.06 103 ASN A C 1
ATOM 821 O O . ASN A 1 103 ? 0.699 8.191 14.339 1.00 96.06 103 ASN A O 1
ATOM 825 N N . LYS A 1 104 ? -0.103 6.143 14.799 1.00 96.19 104 LYS A N 1
ATOM 826 C CA . LYS A 1 104 ? 0.537 5.478 13.651 1.00 96.19 104 LYS A CA 1
ATOM 827 C C . LYS A 1 104 ? -0.054 5.907 12.302 1.00 96.19 104 LYS A C 1
ATOM 829 O O . LYS A 1 104 ? 0.699 5.946 11.329 1.00 96.19 104 LYS A O 1
ATOM 834 N N . LEU A 1 105 ? -1.353 6.224 12.251 1.00 95.00 105 LEU A N 1
ATOM 835 C CA . LEU A 1 105 ? -2.089 6.657 11.050 1.00 95.00 105 LEU A CA 1
ATOM 836 C C . LEU A 1 105 ? -2.010 8.168 10.766 1.00 95.00 105 LEU A C 1
ATOM 838 O O . LEU A 1 105 ? -2.430 8.612 9.694 1.00 95.00 105 LEU A O 1
ATOM 842 N N . CYS A 1 106 ? -1.497 8.970 11.702 1.00 92.69 106 CYS A N 1
ATOM 843 C CA . CYS A 1 106 ? -1.294 10.402 11.492 1.00 92.69 106 CYS A CA 1
ATOM 844 C C . CYS A 1 106 ? -0.367 10.679 10.286 1.00 92.69 106 CYS A C 1
ATOM 846 O O . CYS A 1 106 ? 0.479 9.848 9.956 1.00 92.69 106 CYS A O 1
ATOM 848 N N . PRO A 1 107 ? -0.443 11.868 9.654 1.00 88.75 107 PRO A N 1
ATOM 849 C CA . PRO A 1 107 ? 0.404 12.217 8.505 1.00 88.75 107 PRO A CA 1
ATOM 850 C C . PRO A 1 107 ? 1.918 12.130 8.767 1.00 88.75 107 PRO A C 1
ATOM 852 O O . PRO A 1 107 ? 2.687 11.861 7.851 1.00 88.75 107 PRO A O 1
ATOM 855 N N . SER A 1 108 ? 2.347 12.337 10.014 1.00 88.38 108 SER A N 1
ATOM 856 C CA . SER A 1 108 ? 3.731 12.167 10.484 1.00 88.38 108 SER A CA 1
ATOM 857 C C . SER A 1 108 ? 3.984 10.817 11.171 1.00 88.38 108 SER A C 1
ATOM 859 O O . SER A 1 108 ? 5.056 10.591 11.730 1.00 88.38 108 SER A O 1
ATOM 861 N N . GLY A 1 109 ? 2.991 9.931 11.164 1.00 91.38 109 GLY A N 1
ATOM 862 C CA . GLY A 1 109 ? 3.038 8.621 11.790 1.00 91.38 109 GLY A CA 1
ATOM 863 C C . GLY A 1 109 ? 3.851 7.604 10.991 1.00 91.38 109 GLY A C 1
ATOM 864 O O . GLY A 1 109 ? 4.234 7.812 9.835 1.00 91.38 109 GLY A O 1
ATOM 865 N N . LEU A 1 110 ? 4.079 6.451 11.623 1.00 91.44 110 LEU A N 1
ATOM 866 C CA . LEU A 1 110 ? 4.858 5.343 11.065 1.00 91.44 110 LEU A CA 1
ATOM 867 C C . LEU A 1 110 ? 4.295 4.809 9.734 1.00 91.44 110 LEU A C 1
ATOM 869 O O . LEU A 1 110 ? 5.057 4.280 8.928 1.00 91.44 110 LEU A O 1
ATOM 873 N N . LEU A 1 111 ? 2.983 4.933 9.505 1.00 94.75 111 LEU A N 1
ATOM 874 C CA . LEU A 1 111 ? 2.312 4.467 8.287 1.00 94.75 111 LEU A CA 1
ATOM 875 C C . LEU A 1 111 ? 2.058 5.575 7.259 1.00 94.75 111 LEU A C 1
ATOM 877 O O . LEU A 1 111 ? 1.285 5.362 6.326 1.00 94.75 111 LEU A O 1
ATOM 881 N N . SER A 1 112 ? 2.718 6.729 7.380 1.00 94.38 112 SER A N 1
ATOM 882 C CA . SER A 1 112 ? 2.626 7.773 6.354 1.00 94.38 112 SER A CA 1
ATOM 883 C C . SER A 1 112 ? 3.078 7.273 4.971 1.00 94.38 112 SER A C 1
ATOM 885 O O . SER A 1 112 ? 3.949 6.408 4.847 1.00 94.38 112 SER A O 1
ATOM 887 N N . ASP A 1 113 ? 2.503 7.845 3.913 1.00 95.62 113 ASP A N 1
ATOM 888 C CA . ASP A 1 113 ? 2.860 7.586 2.512 1.00 95.62 113 ASP A CA 1
ATOM 889 C C . ASP A 1 113 ? 3.905 8.577 1.971 1.00 95.62 113 ASP A C 1
ATOM 891 O O . ASP A 1 113 ? 4.183 8.599 0.772 1.00 95.62 113 ASP A O 1
ATOM 895 N N . SER A 1 114 ? 4.521 9.386 2.838 1.00 94.50 114 SER A N 1
ATOM 896 C CA . SER A 1 114 ? 5.473 10.442 2.458 1.00 94.50 114 SER A CA 1
ATOM 897 C C . SER A 1 114 ? 6.652 9.925 1.620 1.00 94.50 114 SER A C 1
ATOM 899 O O . SER A 1 114 ? 7.060 10.572 0.651 1.00 94.50 114 SER A O 1
ATOM 901 N N . TRP A 1 115 ? 7.144 8.724 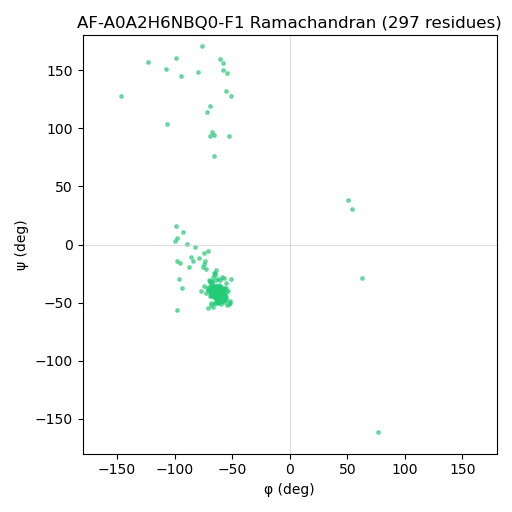1.937 1.00 95.69 115 TRP A N 1
ATOM 902 C CA . TRP A 1 115 ? 8.213 8.035 1.210 1.00 95.69 115 TRP A CA 1
ATOM 903 C C . TRP A 1 115 ? 7.843 7.754 -0.253 1.00 95.69 115 TRP A C 1
ATOM 905 O O . TRP A 1 115 ? 8.697 7.806 -1.135 1.00 95.69 115 TRP A O 1
ATOM 915 N N . THR A 1 116 ? 6.559 7.546 -0.556 1.00 96.50 116 THR A N 1
ATOM 916 C CA . THR A 1 116 ? 6.108 7.196 -1.910 1.00 96.50 116 THR A CA 1
ATOM 917 C C . THR A 1 116 ? 6.351 8.319 -2.927 1.00 96.50 116 THR A C 1
ATOM 919 O O . THR A 1 116 ? 6.497 8.052 -4.122 1.00 96.50 116 THR A O 1
ATOM 922 N N . ASN A 1 117 ? 6.444 9.570 -2.459 1.00 93.81 117 ASN A N 1
ATOM 923 C CA . ASN A 1 117 ? 6.767 10.742 -3.276 1.00 93.81 117 ASN A CA 1
ATOM 924 C C . ASN A 1 117 ? 8.279 10.989 -3.404 1.00 93.81 117 ASN A C 1
ATOM 926 O O . ASN A 1 117 ? 8.708 11.709 -4.306 1.00 93.81 117 ASN A O 1
ATOM 930 N N . GLN A 1 118 ? 9.079 10.420 -2.503 1.00 94.00 118 GLN A N 1
ATOM 931 C CA . GLN A 1 118 ? 10.531 10.606 -2.448 1.00 94.00 118 GLN A CA 1
ATOM 932 C C . GLN A 1 118 ? 11.260 9.509 -3.226 1.00 94.00 118 GLN A C 1
ATOM 934 O O . GLN A 1 118 ? 12.246 9.783 -3.904 1.00 94.00 118 GLN A O 1
ATOM 939 N N . ASP A 1 119 ? 10.747 8.283 -3.155 1.00 95.56 119 ASP A N 1
ATOM 940 C CA . ASP A 1 119 ? 11.373 7.104 -3.731 1.00 95.56 119 ASP A CA 1
ATOM 941 C C . ASP A 1 119 ? 10.797 6.708 -5.090 1.00 95.56 119 ASP A C 1
ATOM 943 O O . ASP A 1 119 ? 9.665 7.042 -5.468 1.00 95.56 119 ASP A O 1
ATOM 947 N N . GLY A 1 120 ? 11.592 5.914 -5.806 1.00 96.81 120 GLY A N 1
ATOM 948 C CA . GLY A 1 120 ? 11.240 5.417 -7.124 1.00 96.81 120 GLY A CA 1
ATOM 949 C C . GLY A 1 120 ? 11.394 6.469 -8.220 1.00 96.81 120 GLY A C 1
ATOM 950 O O . GLY A 1 120 ? 12.093 7.470 -8.077 1.00 96.81 120 GLY A O 1
ATOM 951 N N . THR A 1 121 ? 10.742 6.210 -9.346 1.00 97.62 121 THR A N 1
ATOM 952 C CA . THR A 1 121 ? 10.654 7.118 -10.492 1.00 97.62 121 THR A CA 1
ATOM 953 C C . THR A 1 121 ? 9.264 7.719 -10.603 1.00 97.62 121 THR A C 1
ATOM 955 O O . THR A 1 121 ? 8.265 7.068 -10.271 1.00 97.62 121 THR A O 1
ATOM 958 N N . HIS A 1 122 ? 9.204 8.922 -11.160 1.00 98.00 122 HIS A N 1
ATOM 959 C CA . HIS A 1 122 ? 7.988 9.698 -11.364 1.00 98.00 122 HIS A CA 1
ATOM 960 C C . HIS A 1 122 ? 7.794 10.058 -12.841 1.00 98.00 122 HIS A C 1
ATOM 962 O O . HIS A 1 122 ? 8.772 10.168 -13.584 1.00 98.00 122 HIS A O 1
ATOM 968 N N . PRO A 1 123 ? 6.555 10.344 -13.284 1.00 97.62 123 PRO A N 1
ATOM 969 C CA . PRO A 1 123 ? 6.297 10.793 -14.656 1.00 97.62 123 PRO A CA 1
ATOM 970 C C . PRO A 1 123 ? 7.113 12.032 -15.062 1.00 97.62 123 PRO A C 1
ATOM 972 O O . PRO A 1 123 ? 7.560 12.147 -16.202 1.00 97.62 123 PRO A O 1
ATOM 975 N N . LYS A 1 124 ? 7.378 12.934 -14.107 1.00 96.94 124 LYS A N 1
ATOM 976 C CA . LYS A 1 124 ? 8.203 14.139 -14.305 1.00 96.94 124 LYS A CA 1
ATOM 977 C C . LYS A 1 124 ? 9.669 13.848 -14.650 1.00 96.94 124 LYS A C 1
ATOM 979 O O . LYS A 1 124 ? 10.313 14.701 -15.252 1.00 96.94 124 LYS A O 1
ATOM 984 N N . ASP A 1 125 ? 10.180 12.659 -14.324 1.00 97.12 125 ASP A N 1
ATOM 985 C CA . ASP A 1 125 ? 11.568 12.273 -14.617 1.00 97.12 125 ASP A CA 1
ATOM 986 C C . ASP A 1 125 ? 11.759 11.940 -16.104 1.00 97.12 125 ASP A C 1
ATOM 988 O O . ASP A 1 125 ? 12.876 11.956 -16.626 1.00 97.12 125 ASP A O 1
ATOM 992 N N . ARG A 1 126 ? 10.652 11.646 -16.803 1.00 97.75 126 ARG A N 1
ATOM 993 C CA . ARG A 1 126 ? 10.593 11.381 -18.247 1.00 97.75 126 ARG A CA 1
ATOM 994 C C . ARG A 1 126 ? 11.559 10.285 -18.720 1.00 97.75 126 ARG A C 1
ATOM 996 O O . ARG A 1 126 ? 12.081 10.322 -19.837 1.00 97.75 126 ARG A O 1
ATOM 1003 N N . ASN A 1 127 ? 11.854 9.311 -17.856 1.00 97.62 127 ASN A N 1
ATOM 1004 C CA . ASN A 1 127 ? 12.796 8.231 -18.157 1.00 97.62 127 ASN A CA 1
ATOM 1005 C C . ASN A 1 127 ? 12.356 7.373 -19.361 1.00 97.62 127 ASN A C 1
ATOM 1007 O O . ASN A 1 127 ? 13.195 7.127 -20.236 1.00 97.62 127 ASN A O 1
ATOM 1011 N N . PRO A 1 128 ? 11.075 6.966 -19.492 1.00 97.19 128 PRO A N 1
ATOM 1012 C CA . PRO A 1 128 ? 10.607 6.260 -20.683 1.00 97.19 128 PRO A CA 1
ATOM 1013 C C . PRO A 1 128 ? 10.785 7.054 -21.980 1.00 97.19 128 PRO A C 1
ATOM 1015 O O . PRO A 1 128 ? 11.159 6.482 -23.001 1.00 97.19 128 PRO A O 1
ATOM 1018 N N . GLU A 1 129 ? 10.560 8.366 -21.951 1.00 97.88 129 GLU A N 1
ATOM 1019 C CA . GLU A 1 129 ? 10.722 9.262 -23.097 1.00 97.88 129 GLU A CA 1
ATOM 1020 C C . GLU A 1 129 ? 12.200 9.412 -23.467 1.00 97.88 129 GLU A C 1
ATOM 1022 O O . GLU A 1 129 ? 12.555 9.351 -24.642 1.00 97.88 129 GLU A O 1
ATOM 1027 N N . ARG A 1 130 ? 13.087 9.540 -22.474 1.00 98.31 130 ARG A N 1
ATOM 1028 C CA . ARG A 1 130 ? 14.543 9.573 -22.692 1.00 98.31 130 ARG A CA 1
ATOM 1029 C C . ARG A 1 130 ? 15.046 8.273 -23.326 1.00 98.31 130 ARG A C 1
ATOM 1031 O O . ARG A 1 130 ? 15.849 8.321 -24.258 1.00 98.31 130 ARG A O 1
ATOM 1038 N N . LEU A 1 131 ? 14.545 7.120 -22.872 1.00 98.38 131 LEU A N 1
ATOM 1039 C CA . LEU A 1 131 ? 14.818 5.822 -23.501 1.00 98.38 131 LEU A CA 1
ATOM 1040 C C . LEU A 1 131 ? 14.246 5.746 -24.921 1.00 98.38 131 LEU A C 1
ATOM 1042 O O . LEU A 1 131 ? 14.903 5.212 -25.813 1.00 98.38 131 LEU A O 1
ATOM 1046 N N . GLN A 1 132 ? 13.057 6.307 -25.145 1.00 98.12 132 GLN A N 1
ATOM 1047 C CA . GLN A 1 132 ? 12.419 6.338 -26.458 1.00 98.12 132 GLN A CA 1
ATOM 1048 C C . GLN A 1 132 ? 13.246 7.128 -27.476 1.00 98.12 132 GLN A C 1
ATOM 1050 O O . GLN A 1 132 ? 13.410 6.661 -28.598 1.00 98.12 132 GLN A O 1
ATOM 1055 N N . VAL A 1 133 ? 13.809 8.277 -27.089 1.00 98.44 133 VAL A N 1
ATOM 1056 C CA . VAL A 1 133 ? 14.687 9.071 -27.966 1.00 98.44 133 VAL A CA 1
ATOM 1057 C C . VAL A 1 133 ? 15.906 8.254 -28.402 1.00 98.44 133 VAL A C 1
ATOM 1059 O O . VAL A 1 133 ? 16.218 8.203 -29.589 1.00 98.44 133 VAL A O 1
ATOM 1062 N N . LEU A 1 134 ? 16.559 7.553 -27.468 1.00 98.31 134 LEU A N 1
ATOM 1063 C CA . LEU A 1 134 ? 17.698 6.684 -27.788 1.00 98.31 134 LEU A CA 1
ATOM 1064 C C . LEU A 1 134 ? 17.288 5.512 -28.688 1.00 98.31 134 LEU A C 1
ATOM 1066 O O . LEU A 1 134 ? 18.014 5.169 -29.620 1.00 98.31 134 LEU A O 1
ATOM 1070 N N . LEU A 1 135 ? 16.121 4.914 -28.437 1.00 98.31 135 LEU A N 1
ATOM 1071 C CA . LEU A 1 135 ? 15.578 3.846 -29.271 1.00 98.31 135 LEU A CA 1
ATOM 1072 C C . LEU A 1 135 ? 15.305 4.326 -30.701 1.00 98.31 135 LEU A C 1
ATOM 1074 O O . LEU A 1 135 ? 15.602 3.584 -31.635 1.00 98.31 135 LEU A O 1
ATOM 1078 N N . THR A 1 136 ? 14.786 5.542 -30.883 1.00 98.38 136 THR A N 1
ATOM 1079 C CA . THR A 1 136 ? 14.586 6.135 -32.213 1.00 98.38 136 THR A CA 1
ATOM 1080 C C . THR A 1 136 ? 15.919 6.250 -32.950 1.00 98.38 136 THR A C 1
ATOM 1082 O O . THR A 1 136 ? 16.053 5.663 -34.018 1.00 98.38 136 THR A O 1
ATOM 1085 N N . SER A 1 137 ? 16.953 6.838 -32.335 1.00 98.31 137 SER A N 1
ATOM 1086 C CA . SER A 1 137 ? 18.285 6.941 -32.961 1.00 98.31 137 SER A CA 1
ATOM 1087 C C . SER A 1 137 ? 18.890 5.576 -33.325 1.00 98.31 137 SER A C 1
ATOM 1089 O O . SER A 1 137 ? 19.486 5.409 -34.386 1.00 98.31 137 SER A O 1
ATOM 1091 N N . ILE A 1 138 ? 18.717 4.565 -32.468 1.00 98.25 138 ILE A N 1
ATOM 1092 C CA . ILE A 1 138 ? 19.156 3.181 -32.732 1.00 98.25 138 ILE A CA 1
ATOM 1093 C C . ILE A 1 138 ? 18.374 2.559 -33.897 1.00 98.25 138 ILE A C 1
ATOM 1095 O O . ILE A 1 138 ? 18.927 1.787 -34.683 1.00 98.25 138 ILE A O 1
ATOM 1099 N N . THR A 1 139 ? 17.081 2.860 -33.989 1.00 97.94 139 THR A N 1
ATOM 1100 C CA . THR A 1 139 ? 16.184 2.339 -35.025 1.00 97.94 139 THR A CA 1
ATOM 1101 C C . THR A 1 139 ? 16.494 2.959 -36.385 1.00 97.94 139 THR A C 1
ATOM 1103 O O . THR A 1 139 ? 16.534 2.230 -37.376 1.00 97.94 139 THR A O 1
ATOM 1106 N N . ASP A 1 140 ? 16.804 4.254 -36.425 1.00 98.38 140 ASP A N 1
ATOM 1107 C CA . ASP A 1 140 ? 17.210 4.955 -37.645 1.00 98.38 140 ASP A CA 1
ATOM 1108 C C . ASP A 1 140 ? 18.497 4.348 -38.223 1.00 98.38 140 ASP A C 1
ATOM 1110 O O . ASP A 1 140 ? 18.527 3.961 -39.394 1.00 98.38 140 ASP A O 1
ATOM 1114 N N . ILE A 1 141 ? 19.520 4.136 -37.381 1.00 98.19 141 ILE A N 1
ATOM 1115 C CA . ILE A 1 141 ? 20.768 3.465 -37.790 1.00 98.19 141 ILE A CA 1
ATOM 1116 C C . ILE A 1 141 ? 20.491 2.029 -38.261 1.00 98.19 141 ILE A C 1
ATOM 1118 O O . ILE A 1 141 ? 21.030 1.585 -39.274 1.00 98.19 141 ILE A O 1
ATOM 1122 N N . TYR A 1 142 ? 19.625 1.284 -37.564 1.00 97.69 142 TYR A N 1
ATOM 1123 C CA . TYR A 1 142 ? 19.252 -0.075 -37.969 1.00 97.69 142 TYR A CA 1
ATOM 1124 C C . TYR A 1 142 ? 18.614 -0.115 -39.366 1.00 97.69 142 TYR A C 1
ATOM 1126 O O . TYR A 1 142 ? 18.959 -0.985 -40.174 1.00 97.69 142 TYR A O 1
ATOM 1134 N N . TYR A 1 143 ? 17.700 0.810 -39.666 1.00 97.88 143 TYR A N 1
ATOM 1135 C CA . TYR A 1 143 ? 17.080 0.882 -40.986 1.00 97.88 143 TYR A CA 1
ATOM 1136 C C . TYR A 1 143 ? 18.069 1.310 -42.064 1.00 97.88 143 TYR A C 1
ATOM 1138 O O . TYR A 1 143 ? 18.021 0.744 -43.158 1.00 97.88 143 TYR A O 1
ATOM 1146 N N . GLN A 1 144 ? 18.987 2.229 -41.757 1.00 97.88 144 GLN A N 1
ATOM 1147 C CA . GLN A 1 144 ? 20.052 2.589 -42.687 1.00 97.88 144 GLN A CA 1
ATOM 1148 C C . GLN A 1 144 ? 20.937 1.376 -43.004 1.00 97.88 144 GLN A C 1
ATOM 1150 O O . GLN A 1 144 ? 21.096 1.021 -44.165 1.00 97.88 144 GLN A O 1
ATOM 1155 N N . PHE A 1 145 ? 21.357 0.609 -41.995 1.00 97.56 145 PHE A N 1
ATOM 1156 C CA . PHE A 1 145 ? 22.153 -0.609 -42.207 1.00 97.56 145 PHE A CA 1
ATOM 1157 C C . PHE A 1 145 ? 21.421 -1.681 -43.014 1.00 97.56 145 PHE A C 1
ATOM 1159 O O . PHE A 1 145 ? 22.047 -2.473 -43.722 1.00 97.56 145 PHE A O 1
ATOM 1166 N N . LYS A 1 146 ? 20.089 -1.735 -42.919 1.00 97.31 146 LYS A N 1
ATOM 1167 C CA . LYS A 1 146 ? 19.281 -2.624 -43.757 1.00 97.31 146 LYS A CA 1
ATOM 1168 C C . LYS A 1 146 ? 19.330 -2.203 -45.232 1.00 97.31 146 LYS A C 1
ATOM 1170 O O . LYS A 1 146 ? 19.361 -3.093 -46.082 1.00 97.31 146 LYS A O 1
ATOM 1175 N N . LYS A 1 147 ? 19.352 -0.896 -45.528 1.00 97.56 147 LYS A N 1
ATOM 1176 C CA . LYS A 1 1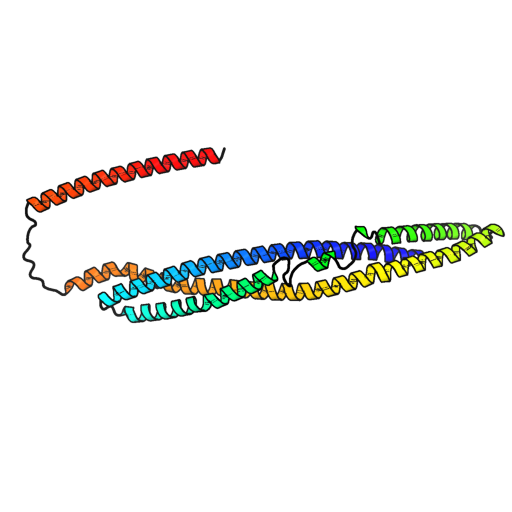47 ? 19.514 -0.358 -46.892 1.00 97.56 147 LYS A CA 1
ATOM 1177 C C . LYS A 1 147 ? 20.918 -0.635 -47.422 1.00 97.56 147 LYS A C 1
ATOM 1179 O O . LYS A 1 147 ? 21.039 -1.301 -48.444 1.00 97.56 147 LYS A O 1
ATOM 1184 N N . ASP A 1 148 ? 21.948 -0.272 -46.661 1.00 97.44 148 ASP A N 1
ATOM 1185 C CA . ASP A 1 148 ? 23.354 -0.502 -47.017 1.00 97.44 148 ASP A CA 1
ATOM 1186 C C . ASP A 1 148 ? 23.623 -1.982 -47.346 1.00 97.44 148 ASP A C 1
ATOM 1188 O O . ASP A 1 148 ? 24.317 -2.331 -48.301 1.00 97.44 148 ASP A O 1
ATOM 1192 N N . LYS A 1 149 ? 23.018 -2.896 -46.572 1.00 96.00 149 LYS A N 1
ATOM 1193 C CA . LYS A 1 149 ? 23.124 -4.341 -46.808 1.00 96.00 149 LYS A CA 1
ATOM 1194 C C . LYS A 1 149 ? 22.503 -4.773 -48.142 1.00 96.00 149 LYS A C 1
ATOM 1196 O O . LYS A 1 149 ? 23.007 -5.713 -48.758 1.00 96.00 149 LYS A O 1
ATOM 1201 N N . ALA A 1 150 ? 21.412 -4.140 -48.574 1.00 97.00 150 ALA A N 1
ATOM 1202 C CA . ALA A 1 150 ? 20.765 -4.449 -49.848 1.00 97.00 150 ALA A CA 1
ATOM 1203 C C . ALA A 1 150 ? 21.628 -4.021 -51.049 1.00 97.00 150 ALA A C 1
ATOM 1205 O O . ALA A 1 150 ? 21.629 -4.713 -52.066 1.00 97.00 150 ALA A O 1
ATOM 1206 N N . GLU A 1 151 ? 22.415 -2.951 -50.901 1.00 94.56 151 GLU A N 1
ATOM 1207 C CA . GLU A 1 151 ? 23.330 -2.430 -51.930 1.00 94.56 151 GLU A CA 1
ATOM 1208 C C . GL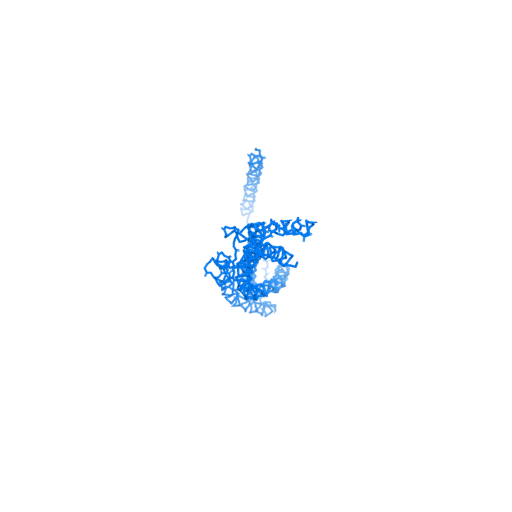U A 1 151 ? 24.589 -3.294 -52.132 1.00 94.56 151 GLU A C 1
ATOM 1210 O O . GLU A 1 151 ? 25.270 -3.173 -53.148 1.00 94.56 151 GLU A O 1
ATOM 1215 N N . ARG A 1 152 ? 24.881 -4.223 -51.206 1.00 92.94 152 ARG A N 1
ATOM 1216 C CA . ARG A 1 152 ? 26.015 -5.181 -51.198 1.00 92.94 152 ARG A CA 1
ATOM 1217 C C . ARG A 1 152 ? 27.418 -4.565 -51.142 1.00 92.94 152 ARG A C 1
ATOM 1219 O O . ARG A 1 152 ? 28.316 -5.216 -50.610 1.00 92.94 152 ARG A O 1
ATOM 1226 N N . ARG A 1 153 ? 27.632 -3.358 -51.668 1.00 95.12 153 ARG A N 1
ATOM 1227 C CA . ARG A 1 153 ? 28.908 -2.636 -51.632 1.00 95.12 153 ARG A CA 1
ATOM 1228 C C . ARG A 1 153 ? 28.663 -1.134 -51.530 1.00 95.12 153 ARG A C 1
ATOM 1230 O O . ARG A 1 153 ? 27.977 -0.568 -52.370 1.00 95.12 153 ARG A O 1
ATOM 1237 N N . LEU A 1 154 ? 29.297 -0.506 -50.545 1.00 97.00 154 LEU A N 1
ATOM 1238 C CA . LEU A 1 154 ? 29.239 0.937 -50.333 1.00 97.00 154 LEU A CA 1
ATOM 1239 C C . LEU A 1 154 ? 30.433 1.647 -51.002 1.00 97.00 154 LEU A C 1
ATOM 1241 O O . LEU A 1 154 ? 31.539 1.095 -51.020 1.00 97.00 154 LEU A O 1
ATOM 1245 N N . PRO A 1 155 ? 30.248 2.868 -51.535 1.00 96.19 155 PRO A N 1
ATOM 1246 C CA . PRO A 1 155 ? 31.345 3.778 -51.861 1.00 96.19 155 PRO A CA 1
ATOM 1247 C C . PRO A 1 155 ? 32.166 4.147 -50.617 1.00 96.19 155 PRO A C 1
ATOM 1249 O O . PRO A 1 155 ? 31.667 4.075 -49.498 1.00 96.19 155 PRO A O 1
ATOM 1252 N N . TYR A 1 156 ? 33.406 4.608 -50.806 1.00 97.06 156 TYR A N 1
ATOM 1253 C CA . TYR A 1 156 ? 34.340 4.873 -49.701 1.00 97.06 156 TYR A CA 1
ATOM 1254 C C . TYR A 1 156 ? 33.756 5.773 -48.596 1.00 97.06 156 TYR A C 1
ATOM 1256 O O . TYR A 1 156 ? 33.833 5.414 -47.424 1.00 97.06 156 TYR A O 1
ATOM 1264 N N . ASN A 1 157 ? 33.146 6.911 -48.948 1.00 97.69 157 ASN A N 1
ATOM 1265 C CA . ASN A 1 157 ? 32.584 7.841 -47.959 1.00 97.69 157 ASN A CA 1
ATOM 1266 C C . ASN A 1 157 ? 31.426 7.216 -47.167 1.00 97.69 157 ASN A C 1
ATOM 1268 O O . ASN A 1 157 ? 31.407 7.311 -45.942 1.00 97.69 157 ASN A O 1
ATOM 1272 N N . GLU A 1 158 ? 30.515 6.519 -47.848 1.00 97.88 158 GLU A N 1
ATOM 1273 C CA . GLU A 1 158 ? 29.401 5.810 -47.208 1.00 97.88 158 GLU A CA 1
ATOM 1274 C C . GLU A 1 158 ? 29.898 4.668 -46.315 1.00 97.88 158 GLU A C 1
ATOM 1276 O O . GLU A 1 158 ? 29.374 4.450 -45.226 1.00 97.88 158 GLU A O 1
ATOM 1281 N N . GLU A 1 159 ? 30.975 3.981 -46.708 1.00 97.56 159 GLU A N 1
ATOM 1282 C CA . GLU A 1 159 ? 31.612 2.968 -45.865 1.00 97.56 159 GLU A CA 1
ATOM 1283 C C . GLU A 1 159 ? 32.177 3.578 -44.568 1.00 97.56 159 GLU A C 1
ATOM 1285 O O . GLU A 1 159 ? 32.077 2.967 -43.500 1.00 97.56 159 GLU A O 1
ATOM 1290 N N . GLN A 1 160 ? 32.745 4.789 -44.624 1.00 98.12 160 GLN A N 1
ATOM 1291 C CA . GLN A 1 160 ? 33.199 5.494 -43.420 1.00 98.12 160 GLN A CA 1
ATOM 1292 C C . GLN A 1 160 ? 32.020 5.925 -42.539 1.00 98.12 160 GLN A C 1
ATOM 1294 O O . GLN A 1 160 ? 32.061 5.701 -41.328 1.00 98.12 160 GLN A O 1
ATOM 1299 N N . ILE A 1 161 ? 30.950 6.478 -43.124 1.00 98.00 161 ILE A N 1
ATOM 1300 C CA . ILE A 1 161 ? 29.727 6.851 -42.391 1.00 98.00 161 ILE A CA 1
ATOM 1301 C C . ILE A 1 161 ? 29.123 5.621 -41.703 1.00 98.00 161 ILE A C 1
ATOM 1303 O O . ILE A 1 161 ? 28.874 5.654 -40.498 1.00 98.00 161 ILE A O 1
ATOM 1307 N N . HIS A 1 162 ? 29.008 4.499 -42.417 1.00 98.12 162 HIS A N 1
ATOM 1308 C CA . HIS A 1 162 ? 28.539 3.227 -41.870 1.00 98.12 162 HIS A CA 1
ATOM 1309 C C . HIS A 1 162 ? 29.374 2.774 -40.659 1.00 98.12 162 HIS A C 1
ATOM 1311 O O . HIS A 1 162 ? 28.831 2.350 -39.632 1.00 98.12 162 HIS A O 1
ATOM 1317 N N . LYS A 1 163 ? 30.710 2.890 -40.735 1.00 98.06 163 LYS A N 1
ATOM 1318 C CA . LYS A 1 163 ? 31.613 2.573 -39.612 1.00 98.06 163 LYS A CA 1
ATOM 1319 C C . LYS A 1 163 ? 31.379 3.493 -38.410 1.00 98.06 163 LYS A C 1
ATOM 1321 O O . LYS A 1 163 ? 31.325 2.992 -37.284 1.00 98.06 163 LYS A O 1
ATOM 1326 N N . PHE A 1 164 ? 31.193 4.795 -38.627 1.00 98.44 164 PHE A N 1
ATOM 1327 C CA . PHE A 1 164 ? 30.874 5.743 -37.554 1.00 98.44 164 PHE A CA 1
ATOM 1328 C C . PHE A 1 164 ? 29.517 5.457 -36.912 1.00 98.44 164 PHE A C 1
ATOM 1330 O O . PHE A 1 164 ? 29.406 5.411 -35.685 1.00 98.44 164 PHE A O 1
ATOM 1337 N N . ASP A 1 165 ? 28.487 5.201 -37.712 1.00 98.44 165 ASP A N 1
ATOM 1338 C CA . ASP A 1 165 ? 27.154 4.908 -37.193 1.00 98.44 165 ASP A CA 1
ATOM 1339 C C . ASP A 1 165 ? 27.116 3.576 -36.442 1.00 98.44 165 ASP A C 1
ATOM 1341 O O . ASP A 1 165 ? 26.391 3.440 -35.457 1.00 98.44 165 ASP A O 1
ATOM 1345 N N . LYS A 1 166 ? 27.986 2.621 -36.792 1.00 97.56 166 LYS A N 1
ATOM 1346 C CA . LYS A 1 166 ? 28.132 1.371 -36.034 1.00 97.56 166 LYS A CA 1
ATOM 1347 C C . LYS A 1 166 ? 28.657 1.630 -34.622 1.00 97.56 166 LYS A C 1
ATOM 1349 O O . LYS A 1 166 ? 28.189 1.004 -33.670 1.00 97.56 166 LYS A O 1
ATOM 1354 N N . GLN A 1 167 ? 29.597 2.563 -34.470 1.00 98.12 167 GLN A N 1
ATOM 1355 C CA . GLN A 1 167 ? 30.085 2.992 -33.158 1.00 98.12 167 GLN A CA 1
ATOM 1356 C C . GLN A 1 167 ? 29.005 3.767 -32.387 1.00 98.12 167 GLN A C 1
ATOM 1358 O O . GLN A 1 167 ? 28.761 3.470 -31.215 1.00 98.12 167 GLN A O 1
ATOM 1363 N N . LYS A 1 168 ? 28.293 4.698 -33.043 1.00 97.94 168 LYS A N 1
ATOM 1364 C CA . LYS A 1 168 ? 27.174 5.436 -32.425 1.00 97.94 168 LYS A CA 1
ATOM 1365 C C . LYS A 1 168 ? 26.053 4.511 -31.956 1.00 97.94 168 LYS A C 1
ATOM 1367 O O . LYS A 1 168 ? 25.521 4.713 -30.869 1.00 97.94 168 LYS A O 1
ATOM 1372 N N . LEU A 1 169 ? 25.723 3.475 -32.729 1.00 98.06 169 LEU A N 1
ATOM 1373 C CA . LEU A 1 169 ? 24.729 2.466 -32.364 1.00 98.06 169 LEU A CA 1
ATOM 1374 C C . LEU A 1 169 ? 25.070 1.822 -31.016 1.00 98.06 169 LEU A C 1
ATOM 1376 O O . LEU A 1 169 ? 24.210 1.723 -30.139 1.00 98.06 169 LEU A O 1
ATOM 1380 N N . PHE A 1 170 ? 26.329 1.412 -30.838 1.00 97.19 170 PHE A N 1
ATOM 1381 C CA . PHE A 1 170 ? 26.797 0.821 -29.586 1.00 97.19 170 PHE A CA 1
ATOM 1382 C C . PHE A 1 170 ? 26.773 1.834 -28.433 1.00 97.19 170 PHE A C 1
ATOM 1384 O O . PHE A 1 170 ? 26.333 1.502 -27.330 1.00 97.19 170 PHE A O 1
ATOM 1391 N N . LEU A 1 171 ? 27.173 3.082 -28.689 1.00 98.06 171 LEU A N 1
ATOM 1392 C CA . LEU A 1 171 ? 27.129 4.160 -27.701 1.00 98.06 171 LEU A CA 1
ATOM 1393 C C . LEU A 1 171 ? 25.697 4.443 -27.220 1.00 98.06 171 LEU A C 1
ATOM 1395 O O . LEU A 1 171 ? 25.446 4.484 -26.015 1.00 98.06 171 LEU A O 1
ATOM 1399 N N . HIS A 1 172 ? 24.743 4.598 -28.143 1.00 98.44 172 HIS A N 1
ATOM 1400 C CA . HIS A 1 172 ? 23.333 4.808 -27.811 1.00 98.44 172 HIS A CA 1
ATOM 1401 C C . HIS A 1 172 ? 22.748 3.622 -27.047 1.00 98.44 172 HIS A C 1
ATOM 1403 O O . HIS A 1 172 ? 22.047 3.829 -26.057 1.00 98.44 172 HIS A O 1
ATOM 1409 N N . ALA A 1 173 ? 23.061 2.392 -27.462 1.00 98.25 173 ALA A N 1
ATOM 1410 C CA . ALA A 1 173 ? 22.594 1.190 -26.782 1.00 98.25 173 ALA A CA 1
ATOM 1411 C C . ALA A 1 173 ? 23.142 1.090 -25.353 1.00 98.25 173 ALA A C 1
ATOM 1413 O O . ALA A 1 173 ? 22.386 0.805 -24.426 1.00 98.25 173 ALA A O 1
ATOM 1414 N N . THR A 1 174 ? 24.429 1.385 -25.162 1.00 98.31 174 THR A N 1
ATOM 1415 C CA . THR A 1 174 ? 25.068 1.390 -23.839 1.00 98.31 174 THR A CA 1
ATOM 1416 C C . THR A 1 174 ? 24.421 2.442 -22.947 1.00 98.31 174 THR A C 1
ATOM 1418 O O . THR A 1 174 ? 23.951 2.119 -21.861 1.00 98.31 174 THR A O 1
ATOM 1421 N N . LYS A 1 175 ? 24.271 3.674 -23.450 1.00 98.56 175 LYS A N 1
ATOM 1422 C CA . LYS A 1 175 ? 23.603 4.765 -22.731 1.00 98.56 175 LYS A CA 1
ATOM 1423 C C . LYS A 1 175 ? 22.160 4.417 -22.352 1.00 98.56 175 LYS A C 1
ATOM 1425 O O . LYS A 1 175 ? 21.735 4.721 -21.241 1.00 98.56 175 LYS A O 1
ATOM 1430 N N . ALA A 1 176 ? 21.416 3.772 -23.251 1.00 98.56 176 ALA A N 1
ATOM 1431 C CA . ALA A 1 176 ? 20.047 3.338 -22.986 1.00 98.56 176 ALA A CA 1
ATOM 1432 C C . ALA A 1 176 ? 19.994 2.249 -21.906 1.00 98.56 176 ALA A C 1
ATOM 1434 O O . ALA A 1 176 ? 19.164 2.326 -21.004 1.00 98.56 176 ALA A O 1
ATOM 1435 N N . MET A 1 177 ? 20.894 1.264 -21.951 1.00 98.38 177 MET A N 1
ATOM 1436 C CA . MET A 1 177 ? 20.937 0.204 -20.941 1.00 98.38 177 MET A CA 1
ATOM 1437 C C . MET A 1 177 ? 21.382 0.706 -19.568 1.00 98.38 177 MET A C 1
ATOM 1439 O O . MET A 1 177 ? 20.814 0.268 -18.571 1.00 98.38 177 MET A O 1
ATOM 1443 N N . THR A 1 178 ? 22.345 1.626 -19.505 1.00 98.31 178 THR A N 1
ATOM 1444 C CA . THR A 1 178 ? 22.753 2.283 -18.255 1.00 98.31 178 THR A CA 1
ATOM 1445 C C . THR A 1 178 ? 21.590 3.070 -17.661 1.00 98.31 178 THR A C 1
ATOM 1447 O O . THR A 1 178 ? 21.224 2.830 -16.516 1.00 98.31 178 THR A O 1
ATOM 1450 N N . LEU A 1 179 ? 20.920 3.909 -18.465 1.00 98.44 179 LEU A N 1
ATOM 1451 C CA . LEU A 1 179 ? 19.729 4.646 -18.032 1.00 98.44 179 LEU A CA 1
ATOM 1452 C C . LEU A 1 179 ? 18.627 3.702 -17.525 1.00 98.44 179 LEU A C 1
ATOM 1454 O O . LEU A 1 179 ? 18.011 3.955 -16.496 1.00 98.44 179 LEU A O 1
ATOM 1458 N N . PHE A 1 180 ? 18.374 2.599 -18.229 1.00 98.69 180 PHE A N 1
ATOM 1459 C CA . PHE A 1 180 ? 17.382 1.619 -17.802 1.00 98.69 180 PHE A CA 1
ATOM 1460 C C . PHE A 1 180 ? 17.743 0.976 -16.455 1.00 98.69 180 PHE A C 1
ATOM 1462 O O . PHE A 1 180 ? 16.909 0.947 -15.553 1.00 98.69 180 PHE A O 1
ATOM 1469 N N . LYS A 1 181 ? 18.973 0.477 -16.298 1.00 98.25 181 LYS A N 1
ATOM 1470 C CA . LYS A 1 181 ? 19.394 -0.207 -15.069 1.00 98.25 181 LYS A CA 1
ATOM 1471 C C . LYS A 1 181 ? 19.451 0.749 -13.879 1.00 98.25 181 LYS A C 1
ATOM 1473 O O . LYS A 1 181 ? 18.810 0.503 -12.865 1.00 98.25 181 LYS A O 1
ATOM 1478 N N . GLU A 1 182 ? 20.177 1.849 -14.021 1.00 96.12 182 GLU A N 1
ATOM 1479 C CA . GLU A 1 182 ? 20.496 2.726 -12.895 1.00 96.12 182 GLU A CA 1
ATOM 1480 C C . GLU A 1 182 ? 19.317 3.615 -12.497 1.00 96.12 182 GLU A C 1
ATOM 1482 O O . GLU A 1 182 ? 19.045 3.777 -11.310 1.00 96.12 182 GLU A O 1
ATOM 1487 N N . GLU A 1 183 ? 18.570 4.148 -13.467 1.00 96.88 183 GLU A N 1
ATOM 1488 C CA . GLU A 1 183 ? 17.485 5.089 -13.169 1.00 96.88 183 GLU A CA 1
ATOM 1489 C C . GLU A 1 183 ? 16.112 4.428 -13.089 1.00 96.88 183 GLU A C 1
ATOM 1491 O O . GLU A 1 183 ? 15.257 4.931 -12.368 1.00 96.88 183 GLU A O 1
ATOM 1496 N N . CYS A 1 184 ? 15.861 3.331 -13.813 1.00 98.19 184 CYS A N 1
ATOM 1497 C CA . CYS A 1 184 ? 14.546 2.681 -13.787 1.00 98.19 184 CYS A CA 1
ATOM 1498 C C . CYS A 1 184 ? 14.528 1.487 -12.829 1.00 98.19 184 CYS A C 1
ATOM 1500 O O . CYS A 1 184 ? 13.699 1.457 -11.923 1.00 98.19 184 CYS A O 1
ATOM 1502 N N . VAL A 1 185 ? 15.427 0.514 -13.012 1.00 98.56 185 VAL A N 1
ATOM 1503 C CA . VAL A 1 185 ? 15.411 -0.739 -12.236 1.00 98.56 185 VAL A CA 1
ATOM 1504 C C . VAL A 1 185 ? 15.828 -0.502 -10.785 1.00 98.56 185 VAL A C 1
ATOM 1506 O O . VAL A 1 185 ? 15.039 -0.791 -9.893 1.00 98.56 185 VAL A O 1
ATOM 1509 N N . ASN A 1 186 ? 16.992 0.102 -10.528 1.00 98.12 186 ASN A N 1
ATOM 1510 C CA . ASN A 1 186 ? 17.491 0.270 -9.154 1.00 98.12 186 ASN A CA 1
ATOM 1511 C C . ASN A 1 186 ? 16.541 1.108 -8.276 1.00 98.12 186 ASN A C 1
ATOM 1513 O O . ASN A 1 186 ? 16.280 0.780 -7.115 1.00 98.12 186 ASN A O 1
ATOM 1517 N N . LYS A 1 187 ? 15.984 2.192 -8.834 1.00 98.06 187 LYS A N 1
ATOM 1518 C CA . LYS A 1 187 ? 14.996 3.026 -8.132 1.00 98.06 187 LYS A CA 1
ATOM 1519 C C . LYS A 1 187 ? 13.684 2.279 -7.898 1.00 98.06 187 LYS A C 1
ATOM 1521 O O . LYS A 1 187 ? 13.107 2.416 -6.821 1.00 98.06 187 LYS A O 1
ATOM 1526 N N . TYR A 1 188 ? 13.232 1.475 -8.862 1.00 98.62 188 TYR A N 1
ATOM 1527 C CA . TYR A 1 188 ? 12.062 0.616 -8.685 1.00 98.62 188 TYR A CA 1
ATOM 1528 C C . TYR A 1 188 ? 12.276 -0.422 -7.576 1.00 98.62 188 TYR A C 1
ATOM 1530 O O . TYR A 1 188 ? 11.409 -0.574 -6.724 1.00 98.62 188 TYR A O 1
ATOM 1538 N N . GLU A 1 189 ? 13.422 -1.103 -7.545 1.00 98.44 189 GLU A N 1
ATOM 1539 C CA . GLU A 1 189 ? 13.740 -2.102 -6.514 1.00 98.44 189 GLU A CA 1
ATOM 1540 C C . GLU A 1 189 ? 13.791 -1.473 -5.117 1.00 98.44 189 GLU A C 1
ATOM 1542 O O . GLU A 1 189 ? 13.245 -2.022 -4.162 1.00 98.44 189 GLU A O 1
ATOM 1547 N N . THR A 1 190 ? 14.354 -0.266 -5.012 1.00 98.00 190 THR A N 1
ATOM 1548 C CA . THR A 1 190 ? 14.358 0.506 -3.762 1.00 98.00 190 THR A CA 1
ATOM 1549 C C . THR A 1 190 ? 12.936 0.864 -3.317 1.00 98.00 190 THR A C 1
ATOM 1551 O O . THR A 1 190 ? 12.583 0.689 -2.149 1.00 98.00 190 THR A O 1
ATOM 1554 N N . PHE A 1 191 ? 12.096 1.333 -4.245 1.00 98.50 191 PHE A N 1
ATOM 1555 C CA . PHE A 1 191 ? 10.686 1.621 -3.976 1.00 98.50 191 PHE A CA 1
ATOM 1556 C C . PHE A 1 191 ? 9.929 0.362 -3.536 1.00 98.50 191 PHE A C 1
ATOM 1558 O O . PHE A 1 191 ? 9.160 0.412 -2.579 1.00 98.50 191 PHE A O 1
ATOM 1565 N N . LEU A 1 192 ? 10.167 -0.772 -4.201 1.00 98.31 192 LEU A N 1
ATOM 1566 C CA . LEU A 1 192 ? 9.528 -2.047 -3.892 1.00 98.31 192 LEU A CA 1
ATOM 1567 C C . LEU A 1 192 ? 9.888 -2.533 -2.484 1.00 98.31 192 LEU A C 1
ATOM 1569 O O . LEU A 1 192 ? 8.990 -2.917 -1.740 1.00 98.31 192 LEU A O 1
ATOM 1573 N N . GLY A 1 193 ? 11.161 -2.448 -2.088 1.00 98.31 193 GLY A N 1
ATOM 1574 C CA . GLY A 1 193 ? 11.589 -2.818 -0.736 1.00 98.31 193 GLY A CA 1
ATOM 1575 C C . GLY A 1 193 ? 10.904 -1.982 0.352 1.00 98.31 193 GLY A C 1
ATOM 1576 O O . GLY A 1 193 ? 10.463 -2.516 1.369 1.00 98.31 193 GLY A O 1
ATOM 1577 N N . LYS A 1 194 ? 10.730 -0.674 0.117 1.00 97.94 194 LYS A N 1
ATOM 1578 C CA . LYS A 1 194 ? 9.969 0.199 1.027 1.00 97.94 194 LYS A CA 1
ATOM 1579 C C . LYS A 1 194 ? 8.477 -0.126 1.039 1.00 97.94 194 LYS A C 1
ATOM 1581 O O . LYS A 1 194 ? 7.867 -0.133 2.107 1.00 97.94 194 LYS A O 1
ATOM 1586 N N . ALA A 1 195 ? 7.899 -0.435 -0.122 1.00 98.12 195 ALA A N 1
ATOM 1587 C CA . ALA A 1 195 ? 6.502 -0.843 -0.232 1.00 98.12 195 ALA A CA 1
ATOM 1588 C C . ALA A 1 195 ? 6.222 -2.131 0.553 1.00 98.12 195 ALA A C 1
ATOM 1590 O O . ALA A 1 195 ? 5.199 -2.221 1.229 1.00 98.12 195 ALA A O 1
ATOM 1591 N N . GLU A 1 196 ? 7.129 -3.107 0.489 1.00 98.25 196 GLU A N 1
ATOM 1592 C CA . GLU A 1 196 ? 7.011 -4.377 1.206 1.00 98.25 196 GLU A CA 1
ATOM 1593 C C . GLU A 1 196 ? 7.027 -4.178 2.729 1.00 98.25 196 GLU A C 1
ATOM 1595 O O . GLU A 1 196 ? 6.134 -4.663 3.431 1.00 98.25 196 GLU A O 1
ATOM 1600 N N . ASP A 1 197 ? 7.999 -3.419 3.244 1.00 97.62 197 ASP A N 1
ATOM 1601 C CA . ASP A 1 197 ? 8.089 -3.100 4.673 1.00 97.62 197 ASP A CA 1
ATOM 1602 C C . ASP A 1 197 ? 6.860 -2.314 5.160 1.00 97.62 197 ASP A C 1
ATOM 1604 O O . ASP A 1 197 ? 6.253 -2.648 6.184 1.00 97.62 197 ASP A O 1
ATOM 1608 N N . TRP A 1 198 ? 6.430 -1.311 4.391 1.00 98.00 198 TRP A N 1
ATOM 1609 C CA . TRP A 1 198 ? 5.234 -0.534 4.707 1.00 98.00 198 TRP A CA 1
ATOM 1610 C C . TRP A 1 198 ? 3.973 -1.412 4.722 1.00 98.00 198 TRP A C 1
ATOM 1612 O O . TRP A 1 198 ? 3.185 -1.341 5.666 1.00 98.00 198 TRP A O 1
ATOM 1622 N N . MET A 1 199 ? 3.807 -2.302 3.737 1.00 97.94 199 MET A N 1
ATOM 1623 C CA . MET A 1 199 ? 2.665 -3.220 3.663 1.00 97.94 199 MET A CA 1
ATOM 1624 C C . MET A 1 199 ? 2.632 -4.173 4.860 1.00 97.94 199 MET A C 1
ATOM 1626 O O . MET A 1 199 ? 1.573 -4.392 5.449 1.00 97.94 199 MET A O 1
ATOM 1630 N N . ARG A 1 200 ? 3.789 -4.699 5.283 1.00 98.19 200 ARG A N 1
ATOM 1631 C CA . ARG A 1 200 ? 3.898 -5.538 6.486 1.00 98.19 200 ARG A CA 1
ATOM 1632 C C . ARG A 1 200 ? 3.407 -4.799 7.734 1.00 98.19 200 ARG A C 1
ATOM 1634 O O . ARG A 1 200 ? 2.650 -5.368 8.522 1.00 98.19 200 ARG A O 1
ATOM 1641 N N . LYS A 1 201 ? 3.811 -3.537 7.908 1.00 97.38 201 LYS A N 1
ATOM 1642 C CA . LYS A 1 201 ? 3.371 -2.692 9.032 1.00 97.38 201 LYS A CA 1
ATOM 1643 C C . LYS A 1 201 ? 1.872 -2.390 8.958 1.00 97.38 201 LYS A C 1
ATOM 1645 O O . LYS A 1 201 ? 1.190 -2.469 9.978 1.00 97.38 201 LYS A O 1
ATOM 1650 N N . MET A 1 202 ? 1.354 -2.106 7.763 1.00 97.81 202 MET A N 1
ATOM 1651 C CA . MET A 1 202 ? -0.068 -1.841 7.539 1.00 97.81 202 MET A CA 1
ATOM 1652 C C . MET A 1 202 ? -0.933 -3.066 7.869 1.00 97.81 202 MET A C 1
ATOM 1654 O O . MET A 1 202 ? -1.927 -2.951 8.583 1.00 97.81 202 MET A O 1
ATOM 1658 N N . LEU A 1 203 ? -0.521 -4.262 7.434 1.00 97.75 203 LEU A N 1
ATOM 1659 C CA . LEU A 1 203 ? -1.203 -5.519 7.761 1.00 97.75 203 LEU A CA 1
ATOM 1660 C C . LEU A 1 203 ? -1.237 -5.783 9.270 1.00 97.75 203 LEU A C 1
ATOM 1662 O O . LEU A 1 203 ? -2.268 -6.203 9.801 1.00 97.75 203 LEU A O 1
ATOM 1666 N N . LEU A 1 204 ? -0.130 -5.520 9.970 1.00 97.50 204 LEU A N 1
ATOM 1667 C CA . LEU A 1 204 ? -0.077 -5.659 11.424 1.00 97.50 204 LEU A CA 1
ATOM 1668 C C . LEU A 1 204 ? -1.050 -4.695 12.114 1.00 97.50 204 LEU A C 1
ATOM 1670 O O . LEU A 1 204 ? -1.790 -5.120 13.002 1.00 97.50 204 LEU A O 1
ATOM 1674 N N . LEU A 1 205 ? -1.088 -3.431 11.687 1.00 97.69 205 LEU A N 1
ATOM 1675 C CA . LEU A 1 205 ? -2.015 -2.445 12.240 1.00 97.69 205 LEU A CA 1
ATOM 1676 C C . LEU A 1 205 ? -3.474 -2.834 11.979 1.00 97.69 205 LEU A C 1
ATOM 1678 O O . LEU A 1 205 ? -4.281 -2.819 12.906 1.00 97.69 205 LEU A O 1
ATOM 1682 N N . ARG A 1 206 ? -3.812 -3.258 10.754 1.00 97.81 206 ARG A N 1
ATOM 1683 C CA . ARG A 1 206 ? -5.167 -3.726 10.417 1.00 97.81 206 ARG A CA 1
ATOM 1684 C C . ARG A 1 206 ? -5.579 -4.913 11.291 1.00 97.81 206 ARG A C 1
ATOM 1686 O O . ARG A 1 206 ? -6.699 -4.949 11.790 1.00 97.81 206 ARG A O 1
ATOM 1693 N N . LYS A 1 207 ? -4.671 -5.863 11.541 1.00 98.00 207 LYS A N 1
ATOM 1694 C CA . LYS A 1 207 ? -4.924 -6.992 12.452 1.00 98.00 207 LYS A CA 1
ATOM 1695 C C . LYS A 1 207 ? -5.218 -6.520 13.881 1.00 98.00 207 LYS A C 1
ATOM 1697 O O . LYS A 1 207 ? -6.138 -7.043 14.505 1.00 98.00 207 LYS A O 1
ATOM 1702 N N . GLN A 1 208 ? -4.456 -5.550 14.391 1.00 97.06 208 GLN A N 1
ATOM 1703 C CA . GLN A 1 208 ? -4.690 -4.962 15.716 1.00 97.06 208 GLN A CA 1
ATOM 1704 C C . GLN A 1 208 ? -6.060 -4.279 15.786 1.00 97.06 208 GLN A C 1
ATOM 1706 O O . GLN A 1 208 ? -6.813 -4.511 16.728 1.00 97.06 208 GLN A O 1
ATOM 1711 N N . LEU A 1 209 ? -6.414 -3.505 14.760 1.00 97.88 209 LEU A N 1
ATOM 1712 C CA . LEU A 1 209 ? -7.697 -2.816 14.683 1.00 97.88 209 LEU A CA 1
ATOM 1713 C C . LEU A 1 209 ? -8.885 -3.790 14.663 1.00 97.88 209 LEU A C 1
ATOM 1715 O O . LEU A 1 209 ? -9.841 -3.610 15.413 1.00 97.88 209 LEU A O 1
ATOM 1719 N N . LEU A 1 210 ? -8.802 -4.859 13.865 1.00 97.50 210 LEU A N 1
ATOM 1720 C CA . LEU A 1 210 ? -9.833 -5.901 13.813 1.00 97.50 210 LEU A CA 1
ATOM 1721 C C . LEU A 1 210 ? -9.995 -6.628 15.154 1.00 97.50 210 LEU A C 1
ATOM 1723 O O . LEU A 1 210 ? -11.118 -6.930 15.553 1.00 97.50 210 LEU A O 1
ATOM 1727 N N . ALA A 1 211 ? -8.893 -6.890 15.861 1.00 97.25 211 ALA A N 1
ATOM 1728 C CA . ALA A 1 211 ? -8.942 -7.500 17.187 1.00 97.25 211 ALA A CA 1
ATOM 1729 C C . ALA A 1 211 ? -9.648 -6.592 18.208 1.00 97.25 211 ALA A C 1
ATOM 1731 O O . ALA A 1 211 ? -10.474 -7.077 18.977 1.00 97.25 211 ALA A O 1
ATOM 1732 N N . LEU A 1 212 ? -9.382 -5.280 18.178 1.00 96.69 212 LEU A N 1
ATOM 1733 C CA . LEU A 1 212 ? -10.074 -4.308 19.033 1.00 96.69 212 LEU A CA 1
ATOM 1734 C C . LEU A 1 212 ? -11.560 -4.206 18.691 1.00 96.69 212 LEU A C 1
ATOM 1736 O O . LEU A 1 212 ? -12.393 -4.207 19.591 1.00 96.69 212 LEU A O 1
ATOM 1740 N N . ARG A 1 213 ? -11.900 -4.176 17.399 1.00 97.00 213 ARG A N 1
ATOM 1741 C CA . ARG A 1 213 ? -13.295 -4.175 16.951 1.00 97.00 213 ARG A CA 1
ATOM 1742 C C . ARG A 1 213 ? -14.039 -5.406 17.463 1.00 97.00 213 ARG A C 1
ATOM 1744 O O . ARG A 1 213 ? -15.137 -5.265 17.988 1.00 97.00 213 ARG A O 1
ATOM 1751 N N . LYS A 1 214 ? -13.434 -6.593 17.348 1.00 97.19 214 LYS A N 1
ATOM 1752 C CA . LYS A 1 214 ? -14.009 -7.829 17.891 1.00 97.19 214 LYS A CA 1
ATOM 1753 C C . LYS A 1 214 ? -14.229 -7.722 19.400 1.00 97.19 214 LYS A C 1
ATOM 1755 O O . LYS A 1 214 ? -15.323 -8.006 19.861 1.00 97.19 214 LYS A O 1
ATOM 1760 N N . LEU A 1 215 ? -13.230 -7.245 20.142 1.00 95.69 215 LEU A N 1
ATOM 1761 C CA . LEU A 1 215 ? -13.351 -7.060 21.587 1.00 95.69 215 LEU A CA 1
ATOM 1762 C C . LEU A 1 215 ? -14.509 -6.118 21.956 1.00 95.69 215 LEU A C 1
ATOM 1764 O O . LEU A 1 215 ? -15.223 -6.390 22.913 1.00 95.69 215 LEU A O 1
ATOM 1768 N N . CYS A 1 216 ? -14.742 -5.043 21.195 1.00 96.25 216 CYS A N 1
ATOM 1769 C CA . CYS A 1 216 ? -15.908 -4.182 21.413 1.00 96.25 216 CYS A CA 1
ATOM 1770 C C . CYS A 1 216 ? -17.233 -4.940 21.242 1.00 96.25 216 CYS A C 1
ATOM 1772 O O . CYS A 1 216 ? -18.125 -4.759 22.063 1.00 96.25 216 CYS A O 1
ATOM 1774 N N . PHE A 1 217 ? -17.357 -5.792 20.220 1.00 96.75 217 PHE A N 1
ATOM 1775 C CA . PHE A 1 217 ? -18.550 -6.625 20.031 1.00 96.75 217 PHE A CA 1
ATOM 1776 C C . PHE A 1 217 ? -18.724 -7.661 21.146 1.00 96.75 217 PHE A C 1
ATOM 1778 O O . PHE A 1 217 ? -19.827 -7.809 21.658 1.00 96.75 217 PHE A O 1
ATOM 1785 N N . ASP A 1 218 ? -17.643 -8.323 21.563 1.00 96.06 218 ASP A N 1
ATOM 1786 C CA . ASP A 1 218 ? -17.688 -9.307 22.650 1.00 96.06 218 ASP A CA 1
ATOM 1787 C C . ASP A 1 218 ? -18.171 -8.643 23.963 1.00 96.06 218 ASP A C 1
ATOM 1789 O O . ASP A 1 218 ? -19.017 -9.190 24.670 1.00 96.06 218 ASP A O 1
ATOM 1793 N N . ILE A 1 219 ? -17.699 -7.423 24.266 1.00 95.38 219 ILE A N 1
ATOM 1794 C CA . ILE A 1 219 ? -18.161 -6.642 25.431 1.00 95.38 219 ILE A CA 1
ATOM 1795 C C . ILE A 1 219 ? -19.628 -6.235 25.272 1.00 95.38 219 ILE A C 1
ATOM 1797 O O . ILE A 1 219 ? -20.393 -6.317 26.228 1.00 95.38 219 ILE A O 1
ATOM 1801 N N . GLU A 1 220 ? -20.032 -5.777 24.089 1.00 96.38 220 GLU A N 1
ATOM 1802 C CA . GLU A 1 220 ? -21.419 -5.392 23.832 1.00 96.38 220 GLU A CA 1
ATOM 1803 C C . GLU A 1 220 ? -22.393 -6.543 24.076 1.00 96.38 220 GLU A C 1
ATOM 1805 O O . GLU A 1 220 ? -23.437 -6.343 24.701 1.00 96.38 220 GLU A O 1
ATOM 1810 N N . GLU A 1 221 ? -22.068 -7.732 23.569 1.00 96.81 221 GLU A N 1
ATOM 1811 C CA . GLU A 1 221 ? -22.890 -8.927 23.725 1.00 96.81 221 GLU A CA 1
ATOM 1812 C C . GLU A 1 221 ? -23.054 -9.267 25.209 1.00 96.81 221 GLU A C 1
ATOM 1814 O O . GLU A 1 221 ? -24.169 -9.479 25.684 1.00 96.81 221 GLU A O 1
ATOM 1819 N N . GLU A 1 222 ? -21.953 -9.239 25.959 1.00 95.38 222 GLU A N 1
ATOM 1820 C CA . GLU A 1 222 ? -21.948 -9.527 27.390 1.00 95.38 222 GLU A CA 1
ATOM 1821 C C . GLU A 1 222 ? -22.761 -8.494 28.192 1.00 95.38 222 GLU A C 1
ATOM 1823 O O . GLU A 1 222 ? -23.597 -8.858 29.018 1.00 95.38 222 GLU A O 1
ATOM 1828 N N . VAL A 1 223 ? -22.599 -7.199 27.895 1.00 96.44 223 VAL A N 1
ATOM 1829 C CA . VAL A 1 223 ? -23.391 -6.122 28.515 1.00 96.44 223 VAL A CA 1
ATOM 1830 C C . VAL A 1 223 ? -24.875 -6.255 28.181 1.00 96.44 223 VAL A C 1
ATOM 1832 O O . VAL A 1 223 ? -25.716 -5.963 29.026 1.00 96.44 223 VAL A O 1
ATOM 1835 N N . SER A 1 224 ? -25.213 -6.705 26.971 1.00 96.25 224 SER A N 1
ATOM 1836 C CA . SER A 1 224 ? -26.609 -6.918 26.569 1.00 96.25 224 SER A CA 1
ATOM 1837 C C . SER A 1 224 ? -27.270 -7.996 27.426 1.00 96.25 224 SER A C 1
ATOM 1839 O O . SER A 1 224 ? -28.341 -7.748 27.965 1.00 96.25 224 SER A O 1
ATOM 1841 N N . LYS A 1 225 ? -26.586 -9.127 27.660 1.00 95.88 225 LYS A N 1
ATOM 1842 C CA . LYS A 1 225 ? -27.089 -10.209 28.527 1.00 95.88 225 LYS A CA 1
ATOM 1843 C C . LYS A 1 225 ? -27.392 -9.719 29.944 1.00 95.88 225 LYS A C 1
ATOM 1845 O O . LYS A 1 225 ? -28.435 -10.048 30.502 1.00 95.88 225 LYS A O 1
ATOM 1850 N N . TYR A 1 226 ? -26.494 -8.920 30.525 1.00 94.00 226 TYR A N 1
ATOM 1851 C CA . TYR A 1 226 ? -26.704 -8.361 31.864 1.00 94.00 226 TYR A CA 1
ATOM 1852 C C . TYR A 1 226 ? -27.829 -7.328 31.900 1.00 94.00 226 TYR A C 1
ATOM 1854 O O . TYR A 1 226 ? -28.622 -7.318 32.839 1.00 94.00 226 TYR A O 1
ATOM 1862 N N . GLN A 1 227 ? -27.921 -6.481 30.875 1.00 93.75 227 GLN A N 1
ATOM 1863 C CA . GLN A 1 227 ? -28.987 -5.493 30.769 1.00 93.75 227 GLN A CA 1
ATOM 1864 C C . GLN A 1 227 ? -30.361 -6.163 30.652 1.00 93.75 227 GLN A C 1
ATOM 1866 O O . GLN A 1 227 ? -31.292 -5.721 31.322 1.00 93.75 227 GLN A O 1
ATOM 1871 N N . ASP A 1 228 ? -30.480 -7.226 29.853 1.00 94.06 228 ASP A N 1
ATOM 1872 C CA . ASP A 1 228 ? -31.725 -7.980 29.684 1.00 94.06 228 ASP A CA 1
ATOM 1873 C C . ASP A 1 228 ? -32.155 -8.638 31.004 1.00 94.06 228 ASP A C 1
ATOM 1875 O O . ASP A 1 228 ? -33.296 -8.468 31.423 1.00 94.06 228 ASP A O 1
ATOM 1879 N N . TYR A 1 229 ? -31.224 -9.267 31.734 1.00 91.31 229 TYR A N 1
ATOM 1880 C CA . TYR A 1 229 ? -31.507 -9.850 33.053 1.00 91.31 229 TYR A CA 1
ATOM 1881 C C . TYR A 1 229 ? -32.016 -8.815 34.071 1.00 91.31 229 TYR A C 1
ATOM 1883 O O . TYR A 1 229 ? -33.001 -9.048 34.772 1.00 91.31 229 TYR A O 1
ATOM 1891 N N . VAL A 1 230 ? -31.366 -7.647 34.155 1.00 87.69 230 VAL A N 1
ATOM 1892 C CA . VAL A 1 230 ? -31.794 -6.575 35.071 1.00 87.69 230 VAL A CA 1
ATOM 1893 C C . VAL A 1 230 ? -33.160 -6.015 34.663 1.00 87.69 230 VAL A C 1
ATOM 1895 O O . VAL A 1 230 ? -33.986 -5.743 35.532 1.00 87.69 230 VAL A O 1
ATOM 1898 N N . ASN A 1 231 ? -33.433 -5.893 33.361 1.00 89.00 231 ASN A N 1
ATOM 1899 C CA . ASN A 1 231 ? -34.735 -5.445 32.868 1.00 89.00 231 ASN A CA 1
ATOM 1900 C C . ASN A 1 231 ? -35.854 -6.439 33.218 1.00 89.00 231 ASN A C 1
ATOM 1902 O O . ASN A 1 231 ? -36.909 -6.019 33.686 1.00 89.00 231 ASN A O 1
ATOM 1906 N N . GLU A 1 232 ? -35.626 -7.746 33.046 1.00 89.00 232 GLU A N 1
ATOM 1907 C CA . GLU A 1 232 ? -36.591 -8.790 33.427 1.00 89.00 232 GLU A CA 1
ATOM 1908 C C . GLU A 1 232 ? -36.914 -8.744 34.930 1.00 89.00 232 GLU A C 1
ATOM 1910 O O . GLU A 1 232 ? -38.073 -8.861 35.345 1.00 89.00 232 GLU A O 1
ATOM 1915 N N . LEU A 1 233 ? -35.900 -8.517 35.770 1.00 83.50 233 LEU A N 1
ATOM 1916 C CA . LEU A 1 233 ? -36.105 -8.313 37.201 1.00 83.50 233 LEU A CA 1
ATOM 1917 C C . LEU A 1 233 ? -36.958 -7.067 37.469 1.00 83.50 233 LEU A C 1
ATOM 1919 O O . LEU A 1 233 ? -37.937 -7.147 38.212 1.00 83.50 233 LEU A O 1
ATOM 1923 N N . ASP A 1 234 ? -36.647 -5.930 36.851 1.00 80.62 234 ASP A N 1
ATOM 1924 C CA . ASP A 1 234 ? -37.419 -4.695 37.027 1.00 80.62 234 ASP A CA 1
ATOM 1925 C C . ASP A 1 234 ? -38.888 -4.841 36.581 1.00 80.62 234 ASP A C 1
ATOM 1927 O O . ASP A 1 234 ? -39.782 -4.317 37.249 1.00 80.62 234 ASP A O 1
ATOM 1931 N N . GLU A 1 235 ? -39.185 -5.613 35.530 1.00 83.88 235 GLU A N 1
ATOM 1932 C CA . GLU A 1 235 ? -40.568 -5.896 35.110 1.00 83.88 235 GLU A CA 1
ATOM 1933 C C . GLU A 1 235 ? -41.349 -6.754 36.123 1.00 83.88 235 GLU A C 1
ATOM 1935 O O . GLU A 1 235 ? -42.566 -6.599 36.289 1.00 83.88 235 GLU A O 1
ATOM 1940 N N . THR A 1 236 ? -40.668 -7.646 36.849 1.00 78.19 236 THR A N 1
ATOM 1941 C CA . THR A 1 236 ? -41.299 -8.491 37.883 1.00 78.19 236 THR A CA 1
ATOM 1942 C C . THR A 1 236 ? -41.428 -7.800 39.245 1.00 78.19 236 THR A C 1
ATOM 1944 O O . THR A 1 236 ? -42.223 -8.233 40.088 1.00 78.19 236 THR A O 1
ATOM 1947 N N . LEU A 1 237 ? -40.725 -6.683 39.455 1.00 73.69 237 LEU A N 1
ATOM 1948 C CA . LEU A 1 237 ? -40.721 -5.912 40.700 1.00 73.69 237 LEU A CA 1
ATOM 1949 C C . LEU A 1 237 ? -42.120 -5.451 41.172 1.00 73.69 237 LEU A C 1
ATOM 1951 O O . LEU A 1 237 ? -42.431 -5.663 42.351 1.00 73.69 237 LEU A O 1
ATOM 1955 N N . PRO A 1 238 ? -43.013 -4.891 40.321 1.00 66.25 238 PRO A N 1
ATOM 1956 C CA . PRO A 1 238 ? -44.345 -4.458 40.750 1.00 66.25 238 PRO A CA 1
ATOM 1957 C C . PRO A 1 238 ? -45.153 -5.610 41.354 1.00 66.25 238 PRO A C 1
ATOM 1959 O O . PRO A 1 238 ? -45.783 -5.453 42.398 1.00 66.25 238 PRO A O 1
ATOM 1962 N N . HIS A 1 239 ? -45.069 -6.798 40.751 1.00 61.16 239 HIS A N 1
ATOM 1963 C CA . HIS A 1 239 ? -45.779 -7.995 41.197 1.00 61.16 239 HIS A CA 1
ATOM 1964 C C . HIS A 1 239 ? -45.310 -8.456 42.589 1.00 61.16 239 HIS A C 1
ATOM 1966 O O . HIS A 1 239 ? -46.127 -8.869 43.415 1.00 61.16 239 HIS A O 1
ATOM 1972 N N . LYS A 1 240 ? -44.010 -8.323 42.890 1.00 58.03 240 LYS A N 1
ATOM 1973 C CA . LYS A 1 240 ? -43.435 -8.668 44.202 1.00 58.03 240 LYS A CA 1
ATOM 1974 C C . LYS A 1 240 ? -43.768 -7.642 45.290 1.00 58.03 240 LYS A C 1
ATOM 1976 O O . LYS A 1 240 ? -44.044 -8.040 46.422 1.00 58.03 240 LYS A O 1
ATOM 1981 N N . MET A 1 241 ? -43.831 -6.349 44.959 1.00 58.19 241 MET A N 1
ATOM 1982 C CA . MET A 1 241 ? -44.260 -5.309 45.909 1.00 58.19 241 MET A CA 1
ATOM 1983 C C . MET A 1 241 ? -45.712 -5.509 46.379 1.00 58.19 241 MET A C 1
ATOM 1985 O O . MET A 1 241 ? -46.004 -5.322 47.561 1.00 58.19 241 MET A O 1
ATOM 1989 N N . PHE A 1 242 ? -46.611 -5.962 45.495 1.00 54.09 242 PHE A N 1
ATOM 1990 C CA . PHE A 1 242 ? -47.987 -6.309 45.877 1.00 54.09 242 PHE A CA 1
ATOM 1991 C C . PHE A 1 242 ? -48.066 -7.557 46.775 1.00 54.09 242 PHE A C 1
ATOM 1993 O O . PHE A 1 242 ? -48.884 -7.598 47.695 1.00 54.09 242 PHE A O 1
ATOM 2000 N N . ALA A 1 243 ? -47.200 -8.554 46.570 1.00 52.66 243 ALA A N 1
ATOM 2001 C CA . ALA A 1 243 ? -47.172 -9.766 47.392 1.00 52.66 243 ALA A CA 1
ATOM 2002 C C . ALA A 1 243 ? -46.600 -9.520 48.806 1.00 52.66 243 ALA A C 1
ATOM 2004 O O . ALA A 1 243 ? -47.177 -9.988 49.791 1.00 52.66 243 ALA A O 1
ATOM 2005 N N . ALA A 1 244 ? -45.521 -8.735 48.930 1.00 49.97 244 ALA A N 1
ATOM 2006 C CA . ALA A 1 244 ? -44.869 -8.429 50.212 1.00 49.97 244 ALA A CA 1
ATOM 2007 C C . ALA A 1 244 ? -45.750 -7.601 51.174 1.00 49.97 244 ALA A C 1
ATOM 2009 O O . ALA A 1 244 ? -45.617 -7.705 52.394 1.00 49.97 244 ALA A O 1
ATOM 2010 N N . SER A 1 245 ? -46.719 -6.840 50.651 1.00 47.41 245 SER A N 1
ATOM 2011 C CA . SER A 1 245 ? -47.693 -6.081 51.452 1.00 47.41 245 SER A CA 1
ATOM 2012 C C . SER A 1 245 ? -48.735 -6.954 52.179 1.00 47.41 245 SER A C 1
ATOM 2014 O O . SER A 1 245 ? -49.523 -6.429 52.967 1.00 47.41 245 SER A O 1
ATOM 2016 N N . SER A 1 246 ? -48.767 -8.272 51.957 1.00 42.47 246 SER A N 1
ATOM 2017 C CA . SER A 1 246 ? -49.803 -9.157 52.523 1.00 42.47 246 SER A CA 1
ATOM 2018 C C . SER A 1 246 ? -49.537 -9.606 53.974 1.00 42.47 246 SER A C 1
ATOM 2020 O O . SER A 1 246 ? -50.350 -10.322 54.556 1.00 42.47 246 SER A O 1
ATOM 2022 N N . GLY A 1 247 ? -48.407 -9.207 54.574 1.00 40.06 247 GLY A N 1
ATOM 2023 C CA . GLY A 1 247 ? -47.937 -9.726 55.868 1.00 40.06 247 GLY A CA 1
ATOM 2024 C C . GLY A 1 247 ? -48.249 -8.891 57.117 1.00 40.06 247 GLY A C 1
ATOM 2025 O O . GLY A 1 247 ? -48.133 -9.412 58.225 1.00 40.06 247 GLY A O 1
ATOM 2026 N N . ILE A 1 248 ? -48.661 -7.625 56.995 1.00 37.78 248 ILE A N 1
ATOM 2027 C CA . ILE A 1 248 ? -48.942 -6.781 58.166 1.00 37.78 248 ILE A CA 1
ATOM 2028 C C . ILE A 1 248 ? -50.452 -6.612 58.302 1.00 37.78 248 ILE A C 1
ATOM 2030 O O . ILE A 1 248 ? -51.077 -5.827 57.590 1.00 37.78 248 ILE A O 1
ATOM 2034 N N . LYS A 1 249 ? -51.044 -7.333 59.262 1.00 38.56 249 LYS A N 1
ATOM 2035 C CA . LYS A 1 249 ? -52.379 -7.024 59.791 1.00 38.56 249 LYS A CA 1
ATOM 2036 C C . LYS A 1 249 ? -52.320 -5.676 60.515 1.00 38.56 249 LYS A C 1
ATOM 2038 O O . LYS A 1 249 ? -52.310 -5.625 61.741 1.00 38.56 249 LYS A O 1
ATOM 2043 N N . HIS A 1 250 ? -52.288 -4.580 59.765 1.00 33.91 250 HIS A N 1
ATOM 2044 C CA . HIS A 1 250 ? -52.796 -3.324 60.281 1.00 33.91 250 HIS A CA 1
ATOM 2045 C C . HIS A 1 250 ? -54.306 -3.492 60.393 1.00 33.91 250 HIS A C 1
ATOM 2047 O O . HIS A 1 250 ? -54.994 -3.766 59.410 1.00 33.91 250 HIS A O 1
ATOM 2053 N N . THR A 1 251 ? -54.817 -3.375 61.612 1.00 33.44 251 THR A N 1
ATOM 2054 C CA . THR A 1 251 ? -56.218 -3.074 61.874 1.00 33.44 251 THR A CA 1
ATOM 2055 C C . THR A 1 251 ? -56.571 -1.817 61.080 1.00 33.44 251 THR A C 1
ATOM 2057 O O . THR A 1 251 ? -56.328 -0.694 61.513 1.00 33.44 251 THR A O 1
ATOM 20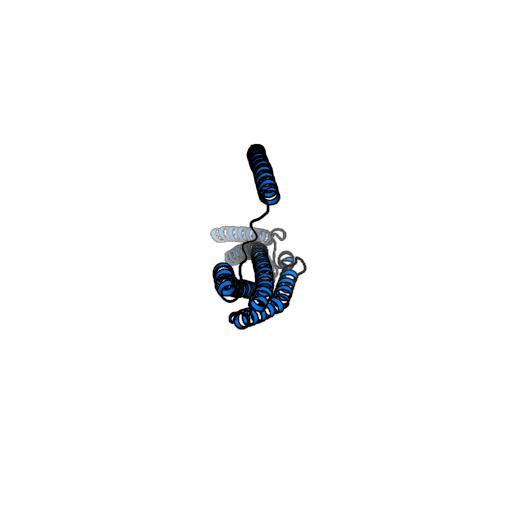60 N N . PHE A 1 252 ? -57.100 -2.016 59.873 1.00 31.80 252 PHE A N 1
ATOM 2061 C CA . PHE A 1 252 ? -57.739 -0.976 59.087 1.00 31.80 252 PHE A CA 1
ATOM 2062 C C . PHE A 1 252 ? -58.999 -0.566 59.845 1.00 31.80 252 PHE A C 1
ATOM 2064 O O . PHE A 1 252 ? -60.056 -1.172 59.696 1.00 31.80 252 PHE A O 1
ATOM 2071 N N . ASN A 1 253 ? -58.890 0.474 60.667 1.00 35.47 253 ASN A N 1
ATOM 2072 C CA . ASN A 1 253 ? -60.008 1.392 60.782 1.00 35.47 253 ASN A CA 1
ATOM 2073 C C . ASN A 1 253 ? -60.031 2.164 59.460 1.00 35.47 253 ASN A C 1
ATOM 2075 O O . ASN A 1 253 ? -59.065 2.881 59.185 1.00 35.47 253 ASN A O 1
ATOM 2079 N N . PRO A 1 254 ? -61.066 2.017 58.615 1.00 40.59 254 PRO A N 1
ATOM 2080 C CA . PRO A 1 254 ? -61.191 2.856 57.442 1.00 40.59 254 PRO A CA 1
ATOM 2081 C C . PRO A 1 254 ? -61.473 4.270 57.942 1.00 40.59 254 PRO A C 1
ATOM 2083 O O . PRO A 1 254 ? -62.605 4.626 58.266 1.00 40.59 254 PRO A O 1
ATOM 2086 N N . VAL A 1 255 ? -60.426 5.086 58.039 1.00 45.84 255 VAL A N 1
ATOM 2087 C CA . VAL A 1 255 ? -60.596 6.533 58.066 1.00 45.84 255 VAL A CA 1
ATOM 2088 C C . VAL A 1 255 ? -61.055 6.890 56.662 1.00 45.84 255 VAL A C 1
ATOM 2090 O O . VAL A 1 255 ? -60.250 7.026 55.743 1.00 45.84 255 VAL A O 1
ATOM 2093 N N . TYR A 1 256 ? -62.373 6.952 56.480 1.00 49.72 256 TYR A N 1
ATOM 2094 C CA . TYR A 1 256 ? -62.959 7.580 55.306 1.00 49.72 256 TYR A CA 1
ATOM 2095 C C . TYR A 1 256 ? -62.335 8.976 55.174 1.00 49.72 256 TYR A C 1
ATOM 2097 O O . TYR A 1 256 ? -62.346 9.725 56.160 1.00 49.72 256 TYR A O 1
ATOM 2105 N N . PRO A 1 257 ? -61.779 9.345 54.004 1.00 53.69 257 PRO A N 1
ATOM 2106 C CA . PRO A 1 257 ? -61.340 10.710 53.784 1.00 53.69 257 PRO A CA 1
ATOM 2107 C C . PRO A 1 257 ? -62.532 11.623 54.054 1.00 53.69 257 PRO A C 1
ATOM 2109 O O . PRO A 1 257 ? -63.646 11.347 53.598 1.00 53.69 257 PRO A O 1
ATOM 2112 N N . SER A 1 258 ? -62.320 12.682 54.835 1.00 61.16 258 SER A N 1
ATOM 2113 C CA . SER A 1 258 ? -63.387 13.640 55.113 1.00 61.16 258 SER A CA 1
ATOM 2114 C C . SER A 1 258 ? -63.971 14.151 53.790 1.00 61.16 258 SER A C 1
ATOM 2116 O O . SER A 1 258 ? -63.249 14.267 52.797 1.00 61.16 258 SER A O 1
ATOM 2118 N N . SER A 1 259 ? -65.269 14.469 53.759 1.00 59.53 259 SER A N 1
ATOM 2119 C CA . SER A 1 259 ? -65.939 14.957 52.541 1.00 59.53 259 SER A CA 1
ATOM 2120 C C . SER A 1 259 ? -65.190 16.123 51.879 1.00 59.53 259 SER A C 1
ATOM 2122 O O . SER A 1 259 ? -65.226 16.253 50.660 1.00 59.53 259 SER A O 1
ATOM 2124 N N . ASN A 1 260 ? -64.473 16.934 52.662 1.00 65.69 260 ASN A N 1
ATOM 2125 C CA . ASN A 1 260 ? -63.651 18.032 52.157 1.00 65.69 260 ASN A CA 1
ATOM 2126 C C . ASN A 1 260 ? -62.426 17.536 51.373 1.00 65.69 260 ASN A C 1
ATOM 2128 O O . ASN A 1 260 ? -62.147 18.047 50.295 1.00 65.69 260 ASN A O 1
ATOM 2132 N N . THR A 1 261 ? -61.748 16.489 51.849 1.00 69.38 261 THR A N 1
ATOM 2133 C CA . THR A 1 261 ? -60.578 15.897 51.179 1.00 69.38 261 THR A CA 1
ATOM 2134 C C . THR A 1 261 ? -60.954 15.251 49.842 1.00 69.38 261 THR A C 1
ATOM 2136 O O . THR A 1 261 ? -60.232 15.390 48.860 1.00 69.38 261 THR A O 1
ATOM 2139 N N . LEU A 1 262 ? -62.115 14.591 49.767 1.00 71.69 262 LEU A N 1
ATOM 2140 C CA . LEU A 1 262 ? -62.630 14.024 48.511 1.00 71.69 262 LEU A CA 1
ATOM 2141 C C . LEU A 1 262 ? -62.961 15.108 47.477 1.00 71.69 262 LEU A C 1
ATOM 2143 O O . LEU A 1 262 ? -62.686 14.932 46.289 1.00 71.69 262 LEU A O 1
ATOM 2147 N N . VAL A 1 263 ? -63.521 16.237 47.919 1.00 73.81 263 VAL A N 1
ATOM 2148 C CA . VAL A 1 263 ? -63.825 17.378 47.045 1.00 73.81 263 VAL A CA 1
ATOM 2149 C C . VAL A 1 263 ? -62.541 18.036 46.536 1.00 73.81 263 VAL A C 1
ATOM 2151 O O . VAL A 1 263 ? -62.435 18.292 45.338 1.00 73.81 263 VAL A O 1
ATOM 2154 N N . GLU A 1 264 ? -61.541 18.237 47.397 1.00 77.94 264 GLU A N 1
ATOM 2155 C CA . GLU A 1 264 ? -60.234 18.780 46.999 1.00 77.94 264 GLU A CA 1
ATOM 2156 C C . GLU A 1 264 ? -59.504 17.866 46.011 1.00 77.94 264 GLU A C 1
ATOM 2158 O O . GLU A 1 264 ? -58.990 18.343 45.000 1.00 77.94 264 GLU A O 1
ATOM 2163 N N . MET A 1 265 ? -59.519 16.549 46.238 1.00 76.31 265 MET A N 1
ATOM 2164 C CA . MET A 1 265 ? -58.936 15.585 45.299 1.00 76.31 265 MET A CA 1
ATOM 2165 C C . MET A 1 265 ? -59.678 15.575 43.961 1.00 76.31 265 MET A C 1
ATOM 2167 O O . MET A 1 265 ? -59.041 15.551 42.912 1.00 76.31 265 MET A O 1
ATOM 2171 N N . THR A 1 266 ? -61.011 15.652 43.974 1.00 79.31 266 THR A N 1
ATOM 2172 C CA . THR A 1 266 ? -61.810 15.704 42.738 1.00 79.31 266 THR A CA 1
ATOM 2173 C C . THR A 1 266 ? -61.519 16.981 41.949 1.00 79.31 266 THR A C 1
ATOM 2175 O O . THR A 1 266 ? -61.365 16.937 40.728 1.00 79.31 266 THR A O 1
ATOM 2178 N N . LEU A 1 267 ? -61.386 18.120 42.637 1.00 83.25 267 LEU A N 1
ATOM 2179 C CA . LEU A 1 267 ? -61.033 19.391 42.011 1.00 83.25 267 LEU A CA 1
ATOM 2180 C C . LEU A 1 267 ? -59.594 19.374 41.472 1.00 83.25 267 LEU A C 1
ATOM 2182 O O . LEU A 1 267 ? -59.359 19.815 40.348 1.00 83.25 267 LEU A O 1
ATOM 2186 N N . GLY A 1 268 ? -58.654 18.805 42.230 1.00 85.50 268 GLY A N 1
ATOM 2187 C CA . GLY A 1 268 ? -57.261 18.629 41.819 1.00 85.50 268 GLY A CA 1
ATOM 2188 C C . GLY A 1 268 ? -57.119 17.723 40.597 1.00 85.50 268 GLY A C 1
ATOM 2189 O O . GLY A 1 268 ? -56.426 18.081 39.649 1.00 85.50 268 GLY A O 1
ATOM 2190 N N . MET A 1 269 ? -57.837 16.597 40.560 1.00 80.50 269 MET A N 1
ATOM 2191 C CA . MET A 1 269 ? -57.853 15.698 39.401 1.00 80.50 269 MET A CA 1
ATOM 2192 C C . MET A 1 269 ? -58.474 16.355 38.170 1.00 80.50 269 MET A C 1
ATOM 2194 O O . MET A 1 269 ? -57.989 16.153 37.058 1.00 80.50 269 MET A O 1
ATOM 2198 N N . LYS A 1 270 ? -59.525 17.162 38.351 1.00 85.75 270 LYS A N 1
ATOM 2199 C CA . LYS A 1 270 ? -60.134 17.900 37.243 1.00 85.75 270 LYS A CA 1
ATOM 2200 C C . LYS A 1 270 ? -59.171 18.943 36.671 1.00 85.75 270 LYS A C 1
ATOM 2202 O O . LYS A 1 270 ? -59.012 19.003 35.457 1.00 85.75 270 LYS A O 1
ATOM 2207 N N . LYS A 1 271 ? -58.477 19.687 37.537 1.00 89.44 271 LYS A N 1
ATOM 2208 C CA . LYS A 1 271 ? -57.460 20.660 37.125 1.00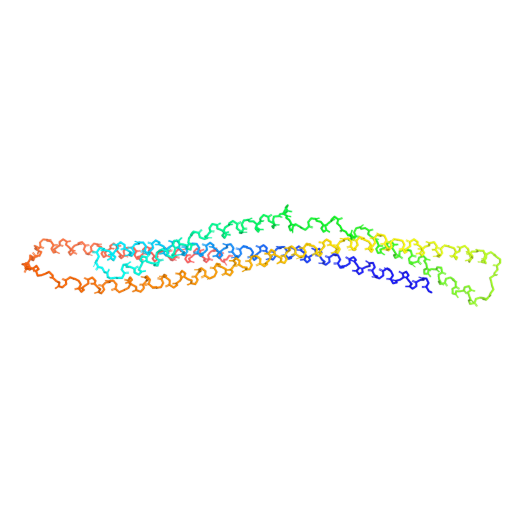 89.44 271 LYS A CA 1
ATOM 2209 C C . LYS A 1 271 ? -56.284 19.990 36.410 1.00 89.44 271 LYS A C 1
ATOM 2211 O O . LYS A 1 271 ? -55.878 20.451 35.352 1.00 89.44 271 LYS A O 1
ATOM 2216 N N . LEU A 1 272 ? -55.7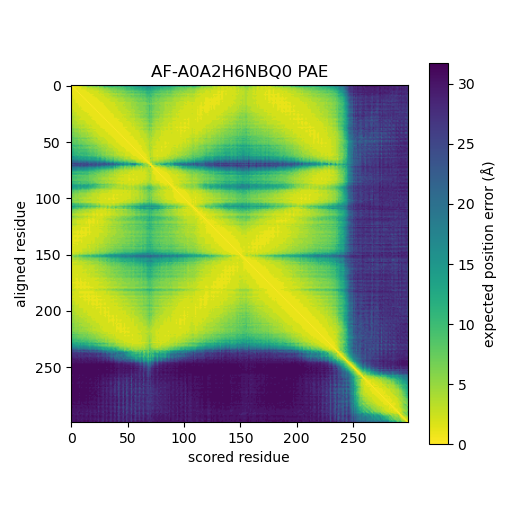86 18.873 36.943 1.00 89.25 272 LEU A N 1
ATOM 2217 C CA . LEU A 1 272 ? -54.701 18.118 36.315 1.00 89.25 272 LEU A CA 1
ATOM 2218 C C . LEU A 1 272 ? -55.099 17.617 34.922 1.00 89.25 272 LEU A C 1
ATOM 2220 O O . LEU A 1 272 ? -54.302 17.684 33.994 1.00 89.25 272 LEU A O 1
ATOM 2224 N N . LYS A 1 273 ? -56.343 17.153 34.760 1.00 90.25 273 LYS A N 1
ATOM 2225 C CA . LYS A 1 273 ? -56.872 16.745 33.457 1.00 90.25 273 LYS A CA 1
ATOM 2226 C C . LYS A 1 273 ? -56.888 17.912 32.461 1.00 90.25 273 LYS A C 1
ATOM 2228 O O . LYS A 1 273 ? -56.460 17.726 31.327 1.00 90.25 273 LYS A O 1
ATOM 2233 N N . GLU A 1 274 ? -57.351 19.089 32.880 1.00 90.75 274 GLU A N 1
ATOM 2234 C CA . GLU A 1 274 ? -57.370 20.296 32.039 1.00 90.75 274 GLU A CA 1
ATOM 2235 C C . GLU A 1 274 ? -55.947 20.727 31.632 1.00 90.75 274 GLU A C 1
ATOM 2237 O O . GLU A 1 274 ? -55.707 21.047 30.468 1.00 90.75 274 GLU A O 1
ATOM 2242 N N . GLU A 1 275 ? -54.978 20.660 32.551 1.00 89.25 275 GLU A N 1
ATOM 2243 C CA . GLU A 1 275 ? -53.566 20.938 32.252 1.00 89.25 275 GLU A CA 1
ATOM 2244 C C . GLU A 1 275 ? -52.979 19.915 31.261 1.00 89.25 275 GLU A C 1
ATOM 2246 O O . GLU A 1 275 ? -52.293 20.295 30.311 1.00 89.25 275 GLU A O 1
ATOM 2251 N N . MET A 1 276 ? -53.297 18.625 31.414 1.00 89.31 276 MET A N 1
ATOM 2252 C CA . MET A 1 276 ? -52.830 17.568 30.507 1.00 89.31 276 MET A CA 1
ATOM 2253 C C . MET A 1 276 ? -53.429 17.685 29.101 1.00 89.31 276 MET A C 1
ATOM 2255 O O . MET A 1 276 ? -52.724 17.460 28.118 1.00 89.31 276 MET A O 1
ATOM 2259 N N . GLU A 1 277 ? -54.700 18.076 28.982 1.00 90.25 277 GLU A N 1
ATOM 2260 C CA . GLU A 1 277 ? -55.324 18.374 27.686 1.00 90.25 277 GLU A CA 1
ATOM 2261 C C . GLU A 1 277 ? -54.651 19.578 26.999 1.00 90.25 277 GLU A C 1
ATOM 2263 O O . GLU A 1 277 ? -54.448 19.554 25.781 1.00 90.25 277 GLU A O 1
ATOM 2268 N N . GLY A 1 278 ? -54.228 20.588 27.770 1.00 90.56 278 GLY A N 1
ATOM 2269 C CA . GLY A 1 278 ? -53.435 21.718 27.275 1.00 90.56 278 GLY A CA 1
ATOM 2270 C C . GLY A 1 278 ? -52.080 21.289 26.707 1.00 90.56 278 GLY A C 1
ATOM 2271 O O . GLY A 1 278 ? -51.762 21.613 25.563 1.00 90.56 278 GLY A O 1
ATOM 2272 N N . VAL A 1 279 ? -51.326 20.480 27.457 1.00 89.75 279 VAL A N 1
ATOM 2273 C CA . VAL A 1 279 ? -50.014 19.966 27.021 1.00 89.75 279 VAL A CA 1
ATOM 2274 C C . VAL A 1 279 ? -50.130 19.136 25.742 1.00 89.75 279 VAL A C 1
ATOM 2276 O O . VAL A 1 279 ? -49.315 19.291 24.836 1.00 89.75 279 VAL A O 1
ATOM 2279 N N . VAL A 1 280 ? -51.151 18.281 25.619 1.00 88.94 280 VAL A N 1
ATOM 2280 C CA . VAL A 1 280 ? -51.374 17.486 24.397 1.00 88.94 280 VAL A CA 1
ATOM 2281 C C . VAL A 1 280 ? -51.629 18.387 23.187 1.00 88.94 280 VAL A C 1
ATOM 2283 O O . VAL A 1 280 ? -51.117 18.114 22.100 1.00 88.94 280 VAL A O 1
ATOM 2286 N N . LYS A 1 281 ? -52.384 19.476 23.368 1.00 88.62 281 LYS A N 1
ATOM 2287 C CA . LYS A 1 281 ? -52.655 20.436 22.295 1.00 88.62 281 LYS A CA 1
ATOM 2288 C C . LYS A 1 281 ? -51.389 21.183 21.866 1.00 88.62 281 LYS A C 1
ATOM 2290 O O . LYS A 1 281 ? -51.130 21.279 20.669 1.00 88.62 281 LYS A O 1
ATOM 2295 N N . GLU A 1 282 ? -50.575 21.636 22.817 1.00 89.25 282 GLU A N 1
ATOM 2296 C CA . GLU A 1 282 ? -49.283 22.275 22.529 1.00 89.25 282 GLU A CA 1
ATOM 2297 C C . GLU A 1 282 ? -48.311 21.315 21.830 1.00 89.25 282 GLU A C 1
ATOM 2299 O O . GLU A 1 282 ? -47.607 21.702 20.897 1.00 89.25 282 GLU A O 1
ATOM 2304 N N . LEU A 1 283 ? -48.298 20.037 22.223 1.00 87.31 283 LEU A N 1
ATOM 2305 C CA . LEU A 1 283 ? -47.473 19.015 21.577 1.00 87.31 283 LEU A CA 1
ATOM 2306 C C . LEU A 1 283 ? -47.908 18.768 20.124 1.00 87.31 283 LEU A C 1
ATOM 2308 O O . LEU A 1 283 ? -47.063 18.625 19.240 1.00 87.31 283 LEU A O 1
ATOM 2312 N N . ALA A 1 284 ? -49.219 18.751 19.865 1.00 86.94 284 ALA A N 1
ATOM 2313 C CA . ALA A 1 284 ? -49.768 18.616 18.519 1.00 86.94 284 ALA A CA 1
ATOM 2314 C C . ALA A 1 284 ? -49.437 19.832 17.635 1.00 86.94 284 ALA A C 1
ATOM 2316 O O . ALA A 1 284 ? -49.062 19.663 16.473 1.00 86.94 284 ALA A O 1
ATOM 2317 N N . GLU A 1 285 ? -49.512 21.048 18.183 1.00 86.56 285 GLU A N 1
ATOM 2318 C CA . GLU A 1 285 ? -49.109 22.272 17.480 1.00 86.56 285 GLU A CA 1
ATOM 2319 C C . GLU A 1 285 ? -47.598 22.288 17.186 1.00 86.56 285 GLU A C 1
ATOM 2321 O O . GLU A 1 285 ? -47.197 22.585 16.058 1.00 86.56 285 GLU A O 1
ATOM 2326 N N . ASN A 1 286 ? -46.757 21.880 18.142 1.00 83.00 286 ASN A N 1
ATOM 2327 C CA . ASN A 1 286 ? -45.308 21.764 17.944 1.00 83.00 286 ASN A CA 1
ATOM 2328 C C . ASN A 1 286 ? -44.944 20.733 16.869 1.00 83.00 286 ASN A C 1
ATOM 2330 O O . ASN A 1 286 ? -44.099 21.011 16.017 1.00 83.00 286 ASN A O 1
ATOM 2334 N N . ASN A 1 287 ? -45.608 19.576 16.850 1.00 81.44 287 ASN A N 1
ATOM 2335 C CA . ASN A 1 287 ? -45.400 18.581 15.798 1.00 81.44 287 ASN A CA 1
ATOM 2336 C C . ASN A 1 287 ? -45.815 19.115 14.420 1.00 81.44 287 ASN A C 1
ATOM 2338 O O . ASN A 1 287 ? -45.058 18.969 13.462 1.00 81.44 287 ASN A O 1
ATOM 2342 N N . HIS A 1 288 ? -46.942 19.828 14.317 1.00 80.56 288 HIS A N 1
ATOM 2343 C CA . HIS A 1 288 ? -47.353 20.461 13.060 1.00 80.56 288 HIS A CA 1
ATOM 2344 C C . HIS A 1 288 ? -46.342 21.533 12.592 1.00 80.56 288 HIS A C 1
ATOM 2346 O O . HIS A 1 288 ? -46.100 21.694 11.388 1.00 80.56 288 HIS A O 1
ATOM 2352 N N . LEU A 1 289 ? -45.747 22.300 13.511 1.00 80.12 289 LEU A N 1
ATOM 2353 C CA . LEU A 1 289 ? -44.707 23.282 13.181 1.00 80.12 289 LEU A CA 1
ATOM 2354 C C . LEU A 1 289 ? -43.418 22.607 12.696 1.00 80.12 289 LEU A C 1
ATOM 2356 O O . LEU A 1 289 ? -42.827 23.064 11.714 1.00 80.12 289 LEU A O 1
ATOM 2360 N N . LEU A 1 290 ? -43.007 21.508 13.331 1.00 75.50 290 LEU A N 1
ATOM 2361 C CA . LEU A 1 290 ? -41.853 20.715 12.904 1.00 75.50 290 LEU A CA 1
ATOM 2362 C C . LEU A 1 290 ? -42.074 20.109 11.514 1.00 75.50 290 LEU A C 1
ATOM 2364 O O . LEU A 1 290 ? -41.207 20.247 10.656 1.00 75.50 290 LEU A O 1
ATOM 2368 N N . GLU A 1 291 ? -43.248 19.541 11.241 1.00 73.94 291 GLU A N 1
ATOM 2369 C CA . GLU A 1 291 ? -43.588 18.991 9.921 1.00 73.94 291 GLU A CA 1
ATOM 2370 C C . GLU A 1 291 ? -43.559 20.060 8.817 1.00 73.94 291 GLU A C 1
ATOM 2372 O O . GLU A 1 291 ? -43.000 19.836 7.742 1.00 73.94 291 GLU A O 1
ATOM 2377 N N . ARG A 1 292 ? -44.066 21.271 9.089 1.00 70.12 292 ARG A N 1
ATOM 2378 C CA . ARG A 1 292 ? -43.952 22.408 8.156 1.00 70.12 292 ARG A CA 1
ATOM 2379 C C . ARG A 1 292 ? -42.511 22.877 7.952 1.00 70.12 292 ARG A C 1
ATOM 2381 O O . ARG A 1 292 ? -42.156 23.272 6.844 1.00 70.12 292 ARG A O 1
ATOM 2388 N N . SER A 1 293 ? -41.692 22.831 8.999 1.00 62.66 293 SER A N 1
ATOM 2389 C CA . SER A 1 293 ? -40.283 23.239 8.948 1.00 62.66 293 SER A CA 1
ATOM 2390 C C . SER A 1 293 ? -39.432 22.238 8.160 1.00 62.66 293 SER A C 1
ATOM 2392 O O . SER A 1 293 ? -38.565 22.643 7.392 1.00 62.66 293 SER A O 1
ATOM 2394 N N . VAL A 1 294 ? -39.724 20.939 8.281 1.00 58.25 294 VAL A N 1
ATOM 2395 C CA . VAL A 1 294 ? -39.066 19.869 7.511 1.00 58.25 294 VAL A CA 1
ATOM 2396 C C . VAL A 1 294 ? -39.388 19.983 6.016 1.00 58.25 294 VAL A C 1
ATOM 2398 O O . VAL A 1 294 ? -38.492 19.830 5.189 1.00 58.25 294 VAL A O 1
ATOM 2401 N N . ILE A 1 295 ? -40.625 20.346 5.652 1.00 54.91 295 ILE A N 1
ATOM 2402 C CA . ILE A 1 295 ? -41.017 20.559 4.245 1.00 54.91 295 ILE A CA 1
ATOM 2403 C C . ILE A 1 295 ? -40.311 21.784 3.633 1.00 54.91 295 ILE A C 1
ATOM 2405 O O . ILE A 1 295 ? -39.969 21.760 2.455 1.00 54.91 295 ILE A O 1
ATOM 2409 N N . HIS A 1 296 ? -40.027 22.830 4.416 1.00 50.75 296 HIS A N 1
ATOM 2410 C CA . HIS A 1 296 ? -39.348 24.037 3.925 1.00 50.75 296 HIS A CA 1
ATOM 2411 C C . HIS A 1 296 ? -37.816 23.881 3.779 1.00 50.75 296 HIS A C 1
ATOM 2413 O O . HIS A 1 296 ? -37.173 24.738 3.178 1.00 50.75 296 HIS A O 1
ATOM 2419 N N . ILE A 1 297 ? -37.231 22.805 4.322 1.00 54.84 297 ILE A N 1
ATOM 2420 C CA . ILE A 1 297 ? -35.800 22.462 4.187 1.00 54.84 297 ILE A CA 1
ATOM 2421 C C . ILE A 1 297 ? -35.565 21.461 3.033 1.00 54.84 297 ILE A C 1
ATOM 2423 O O . ILE A 1 297 ? -34.436 21.305 2.573 1.00 54.84 297 ILE A O 1
ATOM 2427 N N . MET A 1 298 ? -36.619 20.796 2.540 1.00 50.09 298 MET A N 1
ATOM 2428 C CA . MET A 1 298 ? -36.553 19.820 1.438 1.00 50.09 298 MET A CA 1
ATOM 2429 C C . MET A 1 298 ? -36.962 20.370 0.052 1.00 50.09 298 MET A C 1
ATOM 2431 O O . MET A 1 298 ? -36.957 19.607 -0.915 1.00 50.09 298 MET A O 1
ATOM 2435 N N . LEU A 1 299 ? -37.277 21.665 -0.061 1.00 44.69 299 LEU A N 1
ATOM 2436 C CA . LEU A 1 299 ? -37.435 22.416 -1.321 1.00 44.69 299 LEU A CA 1
ATOM 2437 C C . LEU A 1 299 ? -36.306 23.441 -1.460 1.00 44.69 299 LEU A C 1
ATOM 2439 O O . LEU A 1 299 ? -35.832 23.623 -2.602 1.00 44.69 299 LEU A O 1
#

Nearest PDB structures (foldseek):
  4iwp-assembly1_A  TM=9.386E-01  e=1.330E-19  Homo sapiens
  5w5v-assembly1_A  TM=9.564E-01  e=1.265E-19  Homo sapiens
  6bod-assembly1_A  TM=9.570E-01  e=1.796E-19  Homo sapiens
  4im2-assembly1_A  TM=9.554E-01  e=3.444E-19  Homo sapiens
  6boe-assembly1_A  TM=9.529E-01  e=1.090E-18  Homo sapiens

Mean predicted aligned error: 12.68 Å

pLDDT: mean 89.36, std 14.82, range [31.8, 98.69]